Protein AF-A0A9P8VPR3-F1 (afdb_monomer_lite)

pLDDT: mean 77.5, std 25.14, range [22.39, 97.94]

Secondary structure (DSSP, 8-state):
-PPP-----------------------PPPP------PPPPPTTGGGTT--S-TT---EE---EEEEEEEEEE---EEE---TTSPPEEEEEEEEEEEEEE--BTTTTBS-SPPEEEEEEEEEEEEEPPBSSSS-B--EEEEEEEETTTEEEEEEEEPPEEESS-----------EETTEEEEE---GGG-TT--SSSEESS--HHHHHHTSS-HHHHH-TTHHHHHHHTTSEEEEEEEEEEES---SSS---EEEE-HHHH-TT-TT--SS-----EEEEEEEEEE--EEES---TTSPPPEEE-PPPPTT----------

InterPro domains:
  IPR047975 Heme-binding protein, predicted [NF040572] (57-288)

Structure (mmCIF, N/CA/C/O backbone):
data_AF-A0A9P8VPR3-F1
#
_entry.id   AF-A0A9P8VPR3-F1
#
loop_
_atom_site.group_PDB
_atom_site.id
_atom_site.type_symbol
_atom_site.label_atom_id
_atom_site.label_alt_id
_atom_site.label_comp_id
_atom_site.label_asym_id
_atom_site.label_entity_id
_atom_site.label_seq_id
_atom_site.pdbx_PDB_ins_code
_atom_site.Cartn_x
_atom_site.Cartn_y
_atom_site.Cartn_z
_atom_site.occupancy
_atom_site.B_iso_or_equiv
_atom_site.auth_seq_id
_atom_site.auth_comp_id
_atom_site.auth_asym_id
_atom_site.auth_atom_id
_atom_site.pdbx_PDB_model_num
ATOM 1 N N . MET A 1 1 ? 16.835 25.178 -2.648 1.00 26.95 1 MET A N 1
ATOM 2 C CA . MET A 1 1 ? 16.705 24.090 -1.658 1.00 26.95 1 MET A CA 1
ATOM 3 C C . MET A 1 1 ? 15.435 23.334 -2.018 1.00 26.95 1 MET A C 1
ATOM 5 O O . MET A 1 1 ? 14.387 23.960 -1.921 1.00 26.95 1 MET A O 1
ATOM 9 N N . PRO A 1 2 ? 15.483 22.115 -2.579 1.00 23.41 2 PRO A N 1
ATOM 10 C CA . PRO A 1 2 ? 14.258 21.449 -3.008 1.00 23.41 2 PRO A CA 1
ATOM 11 C C . PRO A 1 2 ? 13.609 20.667 -1.848 1.00 23.41 2 PRO A C 1
ATOM 13 O O . PRO A 1 2 ? 14.301 20.338 -0.882 1.00 23.41 2 PRO A O 1
ATOM 16 N N . PRO A 1 3 ? 12.284 20.438 -1.904 1.00 31.89 3 PRO A N 1
ATOM 17 C CA . PRO A 1 3 ? 11.473 20.144 -0.730 1.00 31.89 3 PRO A CA 1
ATOM 18 C C . PRO A 1 3 ? 11.296 18.641 -0.471 1.00 31.89 3 PRO A C 1
ATOM 20 O O . PRO A 1 3 ? 11.173 17.835 -1.391 1.00 31.89 3 PRO A O 1
ATOM 23 N N . ASN A 1 4 ? 11.228 18.299 0.817 1.00 29.16 4 ASN A N 1
ATOM 24 C CA . ASN A 1 4 ? 10.821 16.996 1.340 1.00 29.16 4 ASN A CA 1
ATOM 25 C C . ASN A 1 4 ? 9.402 16.641 0.871 1.00 29.16 4 ASN A C 1
ATOM 27 O O . ASN A 1 4 ? 8.444 17.302 1.269 1.00 29.16 4 ASN A O 1
ATOM 31 N N . SER A 1 5 ? 9.253 15.557 0.111 1.00 27.30 5 SER A N 1
ATOM 32 C CA . SER A 1 5 ? 7.970 14.871 -0.071 1.00 27.30 5 SER A CA 1
ATOM 33 C C . SER A 1 5 ? 8.123 13.440 0.441 1.00 27.30 5 SER A C 1
ATOM 35 O O . SER A 1 5 ? 9.028 12.718 0.032 1.00 27.30 5 SER A O 1
ATOM 37 N N . GLN A 1 6 ? 7.309 13.071 1.435 1.00 27.89 6 GLN A N 1
ATOM 38 C CA . GLN A 1 6 ? 7.340 11.743 2.045 1.00 27.89 6 GLN A CA 1
ATOM 39 C C . GLN A 1 6 ? 6.272 10.828 1.422 1.00 27.89 6 GLN A C 1
ATOM 41 O O . GLN A 1 6 ? 5.089 11.181 1.459 1.00 27.89 6 GLN A O 1
ATOM 46 N N . PRO A 1 7 ? 6.660 9.649 0.909 1.00 28.81 7 PRO A N 1
ATOM 47 C CA . PRO A 1 7 ? 5.742 8.686 0.301 1.00 28.81 7 PRO A CA 1
ATOM 48 C C . PRO A 1 7 ? 5.015 7.755 1.311 1.00 28.81 7 PRO A C 1
ATOM 50 O O . PRO A 1 7 ? 5.434 7.590 2.466 1.00 28.81 7 PRO A O 1
ATOM 53 N N . ARG A 1 8 ? 3.862 7.177 0.913 1.00 30.44 8 ARG A N 1
ATOM 54 C CA . ARG A 1 8 ? 2.907 6.407 1.764 1.00 30.44 8 ARG A CA 1
ATOM 55 C C . ARG A 1 8 ? 2.829 4.925 1.348 1.00 30.44 8 ARG A C 1
ATOM 57 O O . ARG A 1 8 ? 2.794 4.636 0.169 1.00 30.44 8 ARG A O 1
ATOM 64 N N . HIS A 1 9 ? 2.868 3.980 2.295 1.00 40.97 9 HIS A N 1
ATOM 65 C CA . HIS A 1 9 ? 3.350 2.594 2.084 1.00 40.97 9 HIS A CA 1
ATOM 66 C C . HIS A 1 9 ? 2.372 1.512 2.620 1.00 40.97 9 HIS A C 1
ATOM 68 O O . HIS A 1 9 ? 1.686 1.782 3.605 1.00 40.97 9 HIS A O 1
ATOM 74 N N . ALA A 1 10 ? 2.345 0.303 2.028 1.00 28.50 10 ALA A N 1
ATOM 75 C CA . ALA A 1 10 ? 1.600 -0.900 2.470 1.00 28.50 10 ALA A CA 1
ATOM 76 C C . ALA A 1 10 ? 2.417 -2.183 2.155 1.00 28.50 10 ALA A C 1
ATOM 78 O O . ALA A 1 10 ? 3.160 -2.191 1.176 1.00 28.50 10 ALA A O 1
ATOM 79 N N . GLY A 1 11 ? 2.337 -3.239 2.983 1.00 26.27 11 GLY A N 1
ATOM 80 C CA . GLY A 1 11 ? 3.241 -4.410 2.940 1.00 26.27 11 GLY A CA 1
ATOM 81 C C . GLY A 1 11 ? 2.571 -5.735 2.550 1.00 26.27 11 GLY A C 1
ATOM 82 O O . GLY A 1 11 ? 1.425 -5.971 2.920 1.00 26.27 11 GLY A O 1
ATOM 83 N N . ILE A 1 12 ? 3.301 -6.605 1.833 1.00 26.77 12 ILE A N 1
ATOM 84 C CA . ILE A 1 12 ? 2.895 -7.974 1.456 1.00 26.77 12 ILE A CA 1
ATOM 85 C C . ILE A 1 12 ? 4.069 -8.952 1.631 1.00 26.77 12 ILE A C 1
ATOM 87 O O . ILE A 1 12 ? 5.214 -8.618 1.339 1.00 26.77 12 ILE A O 1
ATOM 91 N N . HIS A 1 13 ? 3.765 -10.172 2.085 1.00 27.45 13 HIS A N 1
ATOM 92 C CA . HIS A 1 13 ? 4.699 -11.275 2.319 1.00 27.45 13 HIS A CA 1
ATOM 93 C C . HIS A 1 13 ? 4.704 -12.262 1.134 1.00 27.45 13 HIS A C 1
ATOM 95 O O . HIS A 1 13 ? 3.639 -12.700 0.700 1.00 27.45 13 HIS A O 1
ATOM 101 N N . LEU A 1 14 ? 5.886 -12.635 0.630 1.00 24.47 14 LEU A N 1
ATOM 102 C CA . LEU A 1 14 ? 6.076 -13.673 -0.392 1.00 24.47 14 LEU A CA 1
ATOM 103 C C . LEU A 1 14 ? 6.986 -14.783 0.163 1.00 24.47 14 LEU A C 1
ATOM 105 O O . LEU A 1 14 ? 8.109 -14.472 0.562 1.00 24.47 14 LEU A O 1
ATOM 109 N N . PRO A 1 15 ? 6.561 -16.060 0.177 1.00 26.00 15 PRO A N 1
ATOM 110 C CA . PRO A 1 15 ? 7.440 -17.169 0.531 1.00 26.00 15 PRO A CA 1
ATOM 111 C C . PRO A 1 15 ? 8.395 -17.525 -0.620 1.00 26.00 15 PRO A C 1
ATOM 113 O O . PRO A 1 15 ? 8.011 -17.560 -1.790 1.00 26.00 15 PRO A O 1
ATOM 116 N N . SER A 1 16 ? 9.649 -17.811 -0.271 1.00 24.86 16 SER A N 1
ATOM 117 C CA . SER A 1 16 ? 10.712 -18.265 -1.167 1.00 24.86 16 SER A CA 1
ATOM 118 C C . SER A 1 16 ? 10.829 -19.795 -1.172 1.00 24.86 16 SER A C 1
ATOM 120 O O . SER A 1 16 ? 10.745 -20.438 -0.130 1.00 24.86 16 SER A O 1
ATOM 122 N N . GLY A 1 17 ? 11.080 -20.369 -2.356 1.00 25.03 17 GLY A N 1
ATOM 123 C CA . GLY A 1 17 ? 11.537 -21.754 -2.519 1.00 25.03 17 GLY A CA 1
ATOM 124 C C . GLY A 1 17 ? 10.528 -22.700 -3.169 1.00 25.03 17 GLY A C 1
ATOM 125 O O . GLY A 1 17 ? 9.815 -23.413 -2.479 1.00 25.03 17 GLY A O 1
ATOM 126 N N . PHE A 1 18 ? 10.541 -22.776 -4.502 1.00 22.67 18 PHE A N 1
ATOM 127 C CA . PHE A 1 18 ? 10.094 -23.965 -5.229 1.00 22.67 18 PHE A CA 1
ATOM 128 C C . PHE A 1 18 ? 11.070 -24.244 -6.374 1.00 22.67 18 PHE A C 1
ATOM 130 O O . PHE A 1 18 ? 11.231 -23.441 -7.291 1.00 22.67 18 PHE A O 1
ATOM 137 N N . GLN A 1 19 ? 11.738 -25.389 -6.286 1.00 24.19 19 GLN A N 1
ATOM 138 C CA . GLN A 1 19 ? 12.333 -26.098 -7.413 1.00 24.19 19 GLN A CA 1
ATOM 139 C C . GLN A 1 19 ? 11.271 -27.098 -7.872 1.00 24.19 19 GLN A C 1
ATOM 141 O O . GLN A 1 19 ? 10.736 -27.799 -7.014 1.00 24.19 19 GLN A O 1
ATOM 146 N N . TYR A 1 20 ? 10.966 -27.194 -9.169 1.00 24.75 20 TYR A N 1
ATOM 147 C CA . TYR A 1 20 ? 10.366 -28.425 -9.682 1.00 24.75 20 TYR A CA 1
ATOM 148 C C . TYR A 1 20 ? 10.717 -28.717 -11.138 1.00 24.75 20 TYR A C 1
ATOM 150 O O . TYR A 1 20 ? 10.870 -27.808 -11.955 1.00 24.75 20 TYR A O 1
ATOM 158 N N . ASP A 1 21 ? 10.854 -30.022 -11.354 1.00 22.39 21 ASP A N 1
ATOM 159 C CA . ASP A 1 21 ? 11.147 -30.767 -12.570 1.00 22.39 21 ASP A CA 1
ATOM 160 C C . ASP A 1 21 ? 10.174 -30.485 -13.717 1.00 22.39 21 ASP A C 1
ATOM 162 O O . ASP A 1 21 ? 8.970 -30.289 -13.522 1.00 22.39 21 ASP A O 1
ATOM 166 N N . GLU A 1 22 ? 10.731 -30.541 -14.925 1.00 26.19 22 GLU A N 1
ATOM 167 C CA . GLU A 1 22 ? 9.999 -30.674 -16.177 1.00 26.19 22 GLU A CA 1
ATOM 168 C C . GLU A 1 22 ? 9.309 -32.041 -16.215 1.00 26.19 22 GLU A C 1
ATOM 170 O O . GLU A 1 22 ? 9.974 -33.067 -16.167 1.00 26.19 22 GLU A O 1
ATOM 175 N N . ASP A 1 23 ? 7.977 -32.052 -16.265 1.00 23.78 23 ASP A N 1
ATOM 176 C CA . ASP A 1 23 ? 7.169 -32.894 -17.158 1.00 23.78 23 ASP A CA 1
ATOM 177 C C . ASP A 1 23 ? 5.713 -32.910 -16.676 1.00 23.78 23 ASP A C 1
ATOM 179 O O . ASP A 1 23 ? 5.421 -33.317 -15.555 1.00 23.78 23 ASP A O 1
ATOM 183 N N . LEU A 1 24 ? 4.794 -32.459 -17.542 1.00 27.31 24 LEU A N 1
ATOM 184 C CA . LEU A 1 24 ? 3.538 -33.139 -17.909 1.00 27.31 24 LEU A CA 1
ATOM 185 C C . LEU A 1 24 ? 2.610 -32.198 -18.705 1.00 27.31 24 LEU A C 1
ATOM 187 O O . LEU A 1 24 ? 1.818 -31.420 -18.181 1.00 27.31 24 LEU A O 1
ATOM 191 N N . ALA A 1 25 ? 2.770 -32.308 -20.021 1.00 25.38 25 ALA A N 1
ATOM 192 C CA . ALA A 1 25 ? 1.773 -32.303 -21.090 1.00 25.38 25 ALA A CA 1
ATOM 193 C C . ALA A 1 25 ? 0.310 -31.861 -20.804 1.00 25.38 25 ALA A C 1
ATOM 195 O O . ALA A 1 25 ? -0.464 -32.532 -20.130 1.00 25.38 25 ALA A O 1
ATOM 196 N N . SER A 1 26 ? -0.079 -30.797 -21.519 1.00 26.69 26 SER A N 1
ATOM 197 C CA . SER A 1 26 ? -1.264 -30.665 -22.393 1.00 26.69 26 SER A CA 1
ATOM 198 C C . SER A 1 26 ? -2.622 -31.254 -21.967 1.00 26.69 26 SER A C 1
ATOM 200 O O . SER A 1 26 ? -2.830 -32.458 -22.061 1.00 26.69 26 SER A O 1
ATOM 202 N N . THR A 1 27 ? -3.622 -30.384 -21.765 1.00 26.73 27 THR A N 1
ATOM 203 C CA . THR A 1 27 ? -4.955 -30.477 -22.413 1.00 26.73 27 THR A CA 1
ATOM 204 C C . THR A 1 27 ? -5.670 -29.105 -22.411 1.00 26.73 27 THR A C 1
ATOM 206 O O . THR A 1 27 ? -5.437 -28.305 -21.506 1.00 26.73 27 THR A O 1
ATOM 209 N N . PRO A 1 28 ? -6.497 -28.785 -23.431 1.00 25.91 28 PRO A N 1
ATOM 210 C CA . PRO A 1 28 ? -7.089 -27.456 -23.625 1.00 25.91 28 PRO A CA 1
ATOM 211 C C . PRO A 1 28 ? -8.400 -27.269 -22.840 1.00 25.91 28 PRO A C 1
ATOM 213 O O . PRO A 1 28 ? -9.278 -28.131 -22.877 1.00 25.91 28 PRO A O 1
ATOM 216 N N . PHE A 1 29 ? -8.568 -26.119 -22.179 1.00 25.25 29 PHE A N 1
ATOM 217 C CA . PHE A 1 29 ? -9.845 -25.722 -21.575 1.00 25.25 29 PHE A CA 1
ATOM 218 C C . PHE A 1 29 ? -10.775 -25.103 -22.628 1.00 25.25 29 PHE A C 1
ATOM 220 O O . PHE A 1 29 ? -10.412 -24.158 -23.323 1.00 25.25 29 PHE A O 1
ATOM 227 N N . SER A 1 30 ? -11.972 -25.680 -22.736 1.00 24.83 30 SER A N 1
ATOM 228 C CA . SER A 1 30 ? -13.073 -25.265 -23.607 1.00 24.83 30 SER A CA 1
ATOM 229 C C . SER A 1 30 ? -13.870 -24.116 -22.986 1.00 24.83 30 SER A C 1
ATOM 231 O O . SER A 1 30 ? -14.273 -24.195 -21.826 1.00 24.83 30 SER A O 1
ATOM 233 N N . ASP A 1 31 ? -14.174 -23.108 -23.803 1.00 26.97 31 ASP A N 1
ATOM 234 C CA . ASP A 1 31 ? -15.078 -21.995 -23.513 1.00 26.97 31 ASP A CA 1
ATOM 235 C C . ASP A 1 31 ? -16.502 -22.460 -23.163 1.00 26.97 31 ASP A C 1
ATOM 237 O O . ASP A 1 31 ? -17.172 -23.135 -23.952 1.00 26.97 31 ASP A O 1
ATOM 241 N N . GLN A 1 32 ? -17.000 -22.011 -22.010 1.00 24.41 32 GLN A N 1
ATOM 242 C CA . GLN A 1 32 ? -18.427 -21.865 -21.708 1.00 24.41 32 GLN A CA 1
ATOM 243 C C . GLN A 1 32 ? -18.607 -20.601 -20.851 1.00 24.41 32 GLN A C 1
ATOM 245 O O . GLN A 1 32 ? -18.590 -20.646 -19.622 1.00 24.41 32 GLN A O 1
ATOM 250 N N . ILE A 1 33 ? -18.764 -19.448 -21.506 1.00 25.19 33 ILE A N 1
ATOM 251 C CA . ILE A 1 33 ? -19.183 -18.199 -20.858 1.00 25.19 33 ILE A CA 1
ATOM 252 C C . ILE A 1 33 ? -20.686 -18.304 -20.575 1.00 25.19 33 ILE A C 1
ATOM 254 O O . ILE A 1 33 ? -21.514 -18.142 -21.471 1.00 25.19 33 ILE A O 1
ATOM 258 N N . VAL A 1 34 ? -21.051 -18.561 -19.318 1.00 26.33 34 VAL A N 1
ATOM 259 C CA . VAL A 1 34 ? -22.429 -18.393 -18.842 1.00 26.33 34 VAL A CA 1
ATOM 260 C C . VAL A 1 34 ? -22.625 -16.922 -18.473 1.00 26.33 34 VAL A C 1
ATOM 262 O O . VAL A 1 34 ? -22.183 -16.442 -17.433 1.00 26.33 34 VAL A O 1
ATOM 265 N N . SER A 1 35 ? -23.283 -16.197 -19.374 1.00 25.98 35 SER A N 1
ATOM 266 C CA . SER A 1 35 ? -23.749 -14.819 -19.209 1.00 25.98 35 SER A CA 1
ATOM 267 C C . SER A 1 35 ? -24.824 -14.738 -18.112 1.00 25.98 35 SER A C 1
ATOM 269 O O . SER A 1 35 ? -26.021 -14.843 -18.392 1.00 25.98 35 SER A O 1
ATOM 271 N N . HIS A 1 36 ? -24.424 -14.500 -16.863 1.00 28.83 36 HIS A N 1
ATOM 272 C CA . HIS A 1 36 ? -25.332 -13.959 -15.853 1.00 28.83 36 HIS A CA 1
ATOM 273 C C . HIS A 1 36 ? -25.424 -12.446 -16.059 1.00 28.83 36 HIS A C 1
ATOM 275 O O . HIS A 1 36 ? -24.545 -11.697 -15.640 1.00 28.83 36 HIS A O 1
ATOM 281 N N . GLN A 1 37 ? -26.485 -11.992 -16.730 1.00 26.12 37 GLN A N 1
ATOM 282 C CA . GLN A 1 37 ? -26.817 -10.572 -16.783 1.00 26.12 37 GLN A CA 1
ATOM 283 C C . GLN A 1 37 ? -27.138 -10.077 -15.368 1.00 26.12 37 GLN A C 1
ATOM 285 O O . GLN A 1 37 ? -28.248 -10.257 -14.870 1.00 26.12 37 GLN A O 1
ATOM 290 N N . GLN A 1 38 ? -26.159 -9.459 -14.709 1.00 31.53 38 GLN A N 1
ATOM 291 C CA . GLN A 1 38 ? -26.426 -8.581 -13.578 1.00 31.53 38 GLN A CA 1
ATOM 292 C C . GLN A 1 38 ? -27.165 -7.355 -14.120 1.00 31.53 38 GLN A C 1
ATOM 294 O O . GLN A 1 38 ? -26.678 -6.675 -15.025 1.00 31.53 38 GLN A O 1
ATOM 299 N N . GLN A 1 39 ? -28.369 -7.100 -13.602 1.00 29.89 39 GLN A N 1
ATOM 300 C CA . GLN A 1 39 ? -29.085 -5.862 -13.896 1.00 29.89 39 GLN A CA 1
ATOM 301 C C . GLN A 1 39 ? -28.196 -4.665 -13.516 1.00 29.89 39 GLN A C 1
ATOM 303 O O . GLN A 1 39 ? -27.604 -4.679 -12.434 1.00 29.89 39 GLN A O 1
ATOM 308 N N . PRO A 1 40 ? -28.094 -3.629 -14.365 1.00 32.66 40 PRO A N 1
ATOM 309 C CA . PRO A 1 40 ? -27.339 -2.434 -14.024 1.00 32.66 40 PRO A CA 1
ATOM 310 C C . PRO A 1 40 ? -27.997 -1.745 -12.825 1.00 32.66 40 PRO A C 1
ATOM 312 O O . PRO A 1 40 ? -29.176 -1.388 -12.873 1.00 32.66 40 PRO A O 1
ATOM 315 N N . LEU A 1 41 ? -27.233 -1.563 -11.747 1.00 34.50 41 LEU A N 1
ATOM 316 C CA . LEU A 1 41 ? -27.645 -0.739 -10.612 1.00 34.50 41 LEU A CA 1
ATOM 317 C C . LEU A 1 41 ? -27.893 0.690 -11.115 1.00 34.50 41 LEU A C 1
ATOM 319 O O . LEU A 1 41 ? -27.066 1.254 -11.836 1.00 34.50 41 LEU A O 1
ATOM 323 N N . SER A 1 42 ? -29.040 1.282 -10.768 1.00 33.09 42 SER A N 1
ATOM 324 C CA . SER A 1 42 ? -29.334 2.663 -11.162 1.00 33.09 42 SER A CA 1
ATOM 325 C C . SER A 1 42 ? -28.363 3.629 -10.461 1.00 33.09 42 SER A C 1
ATOM 327 O O . SER A 1 42 ? -27.957 3.362 -9.328 1.00 33.09 42 SER A O 1
ATOM 329 N N . PRO A 1 43 ? -28.023 4.791 -11.054 1.00 44.78 43 PRO A N 1
ATOM 330 C CA . PRO A 1 43 ? -27.140 5.784 -10.422 1.00 44.78 43 PRO A CA 1
ATOM 331 C C . PRO A 1 43 ? -27.591 6.209 -9.013 1.00 44.78 43 PRO A C 1
ATOM 333 O O . PRO A 1 43 ? -26.780 6.572 -8.168 1.00 44.78 43 PRO A O 1
ATOM 336 N N . THR A 1 44 ? -28.893 6.115 -8.736 1.00 37.91 44 THR A N 1
ATOM 337 C CA . THR A 1 44 ? -29.521 6.392 -7.438 1.00 37.91 44 THR A CA 1
ATOM 338 C C . THR A 1 44 ? -29.325 5.300 -6.380 1.00 37.91 44 THR A C 1
ATOM 340 O O . THR A 1 44 ? -29.495 5.581 -5.197 1.00 37.91 44 THR A O 1
ATOM 343 N N . GLN A 1 45 ? -28.951 4.074 -6.754 1.00 36.00 45 GLN A N 1
ATOM 344 C CA . GLN A 1 45 ? -28.691 2.981 -5.807 1.00 36.00 45 GLN A CA 1
ATOM 345 C C . GLN A 1 45 ? -27.263 2.982 -5.251 1.00 36.00 45 GLN A C 1
ATOM 347 O O . GLN A 1 45 ? -27.022 2.378 -4.211 1.00 36.00 45 GLN A O 1
ATOM 352 N N . CYS A 1 46 ? -26.341 3.749 -5.841 1.00 40.72 46 CYS A N 1
ATOM 353 C CA . CYS A 1 46 ? -25.013 4.002 -5.268 1.00 40.72 46 CYS A CA 1
ATOM 354 C C . CYS A 1 46 ? -25.050 5.009 -4.089 1.00 40.72 46 CYS A C 1
ATOM 356 O O . CYS A 1 46 ? -24.039 5.612 -3.743 1.00 40.72 46 CYS A O 1
ATOM 358 N N . SER A 1 47 ? -26.231 5.221 -3.495 1.00 37.69 47 SER A N 1
ATOM 359 C CA . SER A 1 47 ? -26.509 6.174 -2.413 1.00 37.69 47 SER A CA 1
ATOM 360 C C . SER A 1 47 ? -27.087 5.493 -1.163 1.00 37.69 47 SER A C 1
ATOM 362 O O . SER A 1 47 ? -27.775 6.132 -0.361 1.00 37.69 47 SER A O 1
ATOM 364 N N . LEU A 1 48 ? -26.857 4.190 -0.979 1.00 36.00 48 LEU A N 1
ATOM 365 C CA . LEU A 1 48 ? -27.323 3.492 0.216 1.00 36.00 48 LEU A CA 1
ATOM 366 C C . LEU A 1 48 ? -26.573 3.999 1.465 1.00 36.00 48 LEU A C 1
ATOM 368 O O . LEU A 1 48 ? -25.393 3.734 1.658 1.00 36.00 48 LEU A O 1
ATOM 372 N N . LEU A 1 49 ? -27.336 4.704 2.311 1.00 37.47 49 LEU A N 1
ATOM 373 C CA . LEU A 1 49 ? -27.063 5.106 3.699 1.00 37.47 49 LEU A CA 1
ATOM 374 C C . LEU A 1 49 ? -26.218 6.361 3.993 1.00 37.47 49 LEU A C 1
ATOM 376 O O . LEU A 1 49 ? -25.735 6.521 5.112 1.00 37.47 49 LEU A O 1
ATOM 380 N N . LEU A 1 50 ? -26.136 7.331 3.082 1.00 40.00 50 LEU A N 1
ATOM 381 C CA . LEU A 1 50 ? -25.801 8.700 3.493 1.00 40.00 50 LEU A CA 1
ATOM 382 C C . LEU A 1 50 ? -27.091 9.406 3.929 1.00 40.00 50 LEU A C 1
ATOM 384 O O . LEU A 1 50 ? -27.968 9.685 3.109 1.00 40.00 50 LEU A O 1
ATOM 388 N N . LEU A 1 51 ? -27.222 9.673 5.236 1.00 38.78 51 LEU A N 1
ATOM 389 C CA . LEU A 1 51 ? -28.123 10.708 5.754 1.00 38.78 51 LEU A CA 1
ATOM 390 C C . LEU A 1 51 ? -28.050 11.906 4.800 1.00 38.78 51 LEU A C 1
ATOM 392 O O . LEU A 1 51 ? -26.951 12.377 4.516 1.00 38.78 51 LEU A O 1
ATOM 396 N N . HIS A 1 52 ? -29.201 12.340 4.279 1.00 41.34 52 HIS A N 1
ATOM 397 C CA . HIS A 1 52 ? -29.346 13.479 3.370 1.00 41.34 52 HIS A CA 1
ATOM 398 C C . HIS A 1 52 ? -28.781 14.756 4.016 1.00 41.34 52 HIS A C 1
ATOM 400 O O . HIS A 1 52 ? -29.505 15.568 4.588 1.00 41.34 52 HIS A O 1
ATOM 406 N N . LEU A 1 53 ? -27.469 14.930 3.922 1.00 41.22 53 LEU A N 1
ATOM 407 C CA . LEU A 1 53 ? -26.766 16.166 4.187 1.00 41.22 53 LEU A CA 1
ATOM 408 C C . LEU A 1 53 ? -26.061 16.540 2.881 1.00 41.22 53 LEU A C 1
ATOM 410 O O . LEU A 1 53 ? -25.326 15.714 2.334 1.00 41.22 53 LEU A O 1
ATOM 414 N N . PRO A 1 54 ? -26.300 17.741 2.335 1.00 42.81 54 PRO A N 1
ATOM 415 C CA . PRO A 1 54 ? -25.672 18.162 1.090 1.00 42.81 54 PRO A CA 1
ATOM 416 C C . PRO A 1 54 ? -24.143 18.128 1.233 1.00 42.81 54 PRO A C 1
ATOM 418 O O . PRO A 1 54 ? -23.597 18.801 2.099 1.00 42.81 54 PRO A O 1
ATOM 421 N N . ASN A 1 55 ? -23.470 17.345 0.380 1.00 53.09 55 ASN A N 1
ATOM 422 C CA . ASN A 1 55 ? -22.026 17.381 0.099 1.00 53.09 55 ASN A CA 1
ATOM 423 C C . ASN A 1 55 ? -21.089 17.550 1.315 1.00 53.09 55 ASN A C 1
ATOM 425 O O . ASN A 1 55 ? -20.140 18.333 1.258 1.00 53.09 55 ASN A O 1
ATOM 429 N N . VAL A 1 56 ? -21.319 16.835 2.419 1.00 58.59 56 VAL A N 1
ATOM 430 C CA . VAL A 1 56 ? -20.372 16.844 3.545 1.00 58.59 56 VAL A CA 1
ATOM 431 C C . VAL A 1 56 ? -19.325 15.755 3.321 1.00 58.59 56 VAL A C 1
ATOM 433 O O . VAL A 1 56 ? -19.674 14.593 3.127 1.00 58.59 56 VAL A O 1
ATOM 436 N N . ALA A 1 57 ? -18.040 16.113 3.363 1.00 72.19 57 ALA A N 1
ATOM 437 C CA . ALA A 1 57 ? -16.958 15.133 3.382 1.00 72.19 57 ALA A CA 1
ATOM 438 C C . ALA A 1 57 ? -17.046 14.307 4.677 1.00 72.19 57 ALA A C 1
ATOM 440 O O . ALA A 1 57 ? -16.796 14.820 5.770 1.00 72.19 57 ALA A O 1
ATOM 441 N N . VAL A 1 58 ? -17.436 13.038 4.557 1.00 87.44 58 VAL A N 1
ATOM 442 C CA . VAL A 1 58 ? -17.506 12.096 5.679 1.00 87.44 58 VAL A CA 1
ATOM 443 C C . VAL A 1 58 ? -16.163 11.387 5.815 1.00 87.44 58 VAL A C 1
ATOM 445 O O . VAL A 1 58 ? -15.650 10.830 4.847 1.00 87.44 58 VAL A O 1
ATOM 448 N N . LEU A 1 59 ? -15.596 11.379 7.023 1.00 90.31 59 LEU A N 1
ATOM 449 C CA . LEU A 1 59 ? -14.459 10.518 7.337 1.00 90.31 59 LEU A CA 1
ATOM 450 C C . LEU A 1 59 ? -14.969 9.095 7.567 1.00 90.31 59 LEU A C 1
ATOM 452 O O . LEU A 1 59 ? -15.628 8.825 8.567 1.00 90.31 59 LEU A O 1
ATOM 456 N N . GLU A 1 60 ? -14.657 8.177 6.667 1.00 91.94 60 GLU A N 1
ATOM 457 C CA . GLU A 1 60 ? -14.989 6.767 6.846 1.00 91.94 60 GLU A CA 1
ATOM 458 C C . GLU A 1 60 ? -13.768 6.005 7.375 1.00 91.94 60 GLU A C 1
ATOM 460 O O . GLU A 1 60 ? -12.696 6.021 6.773 1.00 91.94 60 GLU A O 1
ATOM 465 N N . LEU A 1 61 ? -13.920 5.368 8.534 1.00 93.81 61 LEU A N 1
ATOM 466 C CA . LEU A 1 61 ? -12.903 4.549 9.179 1.00 93.81 61 LEU A CA 1
ATOM 467 C C . LEU A 1 61 ? -13.335 3.092 9.112 1.00 93.81 61 LEU A C 1
ATOM 469 O O . LEU A 1 61 ? -14.349 2.714 9.692 1.00 93.81 61 LEU A O 1
ATOM 473 N N . LYS A 1 62 ? -12.538 2.272 8.435 1.00 92.88 62 LYS A N 1
ATOM 474 C CA . LYS A 1 62 ? -12.802 0.845 8.276 1.00 92.88 62 LYS A CA 1
ATOM 475 C C . LYS A 1 62 ? -11.637 0.032 8.808 1.00 92.88 62 LYS A C 1
ATOM 477 O O . LYS A 1 62 ? -10.477 0.403 8.636 1.00 92.88 62 LYS A O 1
ATOM 482 N N . LEU A 1 63 ? -11.959 -1.083 9.448 1.00 94.25 63 LEU A N 1
ATOM 483 C CA . LEU A 1 63 ? -11.027 -2.174 9.676 1.00 94.25 63 LEU A CA 1
ATOM 484 C C . LEU A 1 63 ? -11.057 -3.044 8.427 1.00 94.25 63 LEU A C 1
ATOM 486 O O . LEU A 1 63 ? -12.117 -3.535 8.043 1.00 94.25 63 LEU A O 1
ATOM 490 N N . THR A 1 64 ? -9.910 -3.206 7.780 1.00 93.50 64 THR A N 1
ATOM 491 C CA . THR A 1 64 ? -9.837 -3.875 6.486 1.00 93.50 64 THR A CA 1
ATOM 492 C C . THR A 1 64 ? -9.107 -5.204 6.571 1.00 93.50 64 THR A C 1
ATOM 494 O O . THR A 1 64 ? -8.191 -5.396 7.372 1.00 93.50 64 THR A O 1
ATOM 497 N N . LYS A 1 65 ? -9.518 -6.130 5.706 1.00 91.88 65 LYS A N 1
ATOM 498 C CA . LYS A 1 65 ? -8.747 -7.313 5.347 1.00 91.88 65 LYS A CA 1
ATOM 499 C C . LYS A 1 65 ? -8.301 -7.155 3.904 1.00 91.88 65 LYS A C 1
ATOM 501 O O . LYS A 1 65 ? -9.134 -7.083 3.002 1.00 91.88 65 LYS A O 1
ATOM 506 N N . GLU A 1 66 ? -6.995 -7.118 3.712 1.00 91.25 66 GLU A N 1
ATOM 507 C CA . GLU A 1 66 ? -6.366 -7.034 2.402 1.00 91.25 66 GLU A CA 1
ATOM 508 C C . GLU A 1 66 ? -5.746 -8.379 2.029 1.00 91.25 66 GLU A C 1
ATOM 510 O O . GLU A 1 66 ? -5.144 -9.056 2.865 1.00 91.25 66 GLU A O 1
ATOM 515 N N . GLU A 1 67 ? -5.915 -8.768 0.772 1.00 91.12 67 GLU A N 1
ATOM 516 C CA . GLU A 1 67 ? -5.270 -9.926 0.172 1.00 91.12 67 GLU A CA 1
ATOM 517 C C . GLU A 1 67 ? -4.593 -9.495 -1.124 1.00 91.12 67 GLU A C 1
ATOM 519 O O . GLU A 1 67 ? -5.219 -8.848 -1.965 1.00 91.12 67 GLU A O 1
ATOM 524 N N . LEU A 1 68 ? -3.327 -9.874 -1.287 1.00 89.56 68 LEU A N 1
ATOM 525 C CA . LEU A 1 68 ? -2.598 -9.722 -2.537 1.00 89.56 68 LEU A CA 1
ATOM 526 C C . LEU A 1 68 ? -2.154 -11.096 -3.021 1.00 89.56 68 LEU A C 1
ATOM 528 O O . LEU A 1 68 ? -1.400 -11.792 -2.342 1.00 89.56 68 LEU A O 1
ATOM 532 N N . THR A 1 69 ? -2.617 -11.464 -4.207 1.00 92.56 69 THR A N 1
ATOM 533 C CA . THR A 1 69 ? -2.257 -12.713 -4.875 1.00 92.56 69 THR A CA 1
ATOM 534 C C . THR A 1 69 ? -1.370 -12.407 -6.066 1.00 92.56 69 THR A C 1
ATOM 536 O O . THR A 1 69 ? -1.650 -11.473 -6.815 1.00 92.56 69 THR A O 1
ATOM 539 N N . PHE A 1 70 ? -0.330 -13.212 -6.262 1.00 93.44 70 PHE A N 1
ATOM 540 C CA . PHE A 1 70 ? 0.576 -13.106 -7.400 1.00 93.44 70 PHE A CA 1
ATOM 541 C C . PHE A 1 70 ? 0.494 -14.356 -8.267 1.00 93.44 70 PHE A C 1
ATOM 543 O O . PHE A 1 70 ? 0.333 -15.466 -7.757 1.00 93.44 70 PHE A O 1
ATOM 550 N N . SER A 1 71 ? 0.628 -14.182 -9.579 1.00 94.56 71 SER A N 1
ATOM 551 C CA . SER A 1 71 ? 0.789 -15.310 -10.492 1.00 94.56 71 SER A CA 1
ATOM 552 C C . SER A 1 71 ? 2.193 -15.906 -10.418 1.00 94.56 71 SER A C 1
ATOM 554 O O . SER A 1 71 ? 3.117 -15.329 -9.842 1.00 94.56 71 SER A O 1
ATOM 556 N N . ALA A 1 72 ? 2.381 -17.021 -11.124 1.00 94.31 72 ALA A N 1
ATOM 557 C CA . ALA A 1 72 ? 3.707 -17.437 -11.552 1.00 94.31 72 ALA A CA 1
ATOM 558 C C . ALA A 1 72 ? 4.407 -16.328 -12.365 1.00 94.31 72 ALA A C 1
ATOM 560 O O . ALA A 1 72 ? 3.769 -15.403 -12.888 1.00 94.31 72 ALA A O 1
ATOM 561 N N . SER A 1 73 ? 5.730 -16.452 -12.471 1.00 95.44 73 SER A N 1
ATOM 562 C CA . SER A 1 73 ? 6.563 -15.568 -13.284 1.00 95.44 73 SER A CA 1
ATOM 563 C C . SER A 1 73 ? 6.101 -15.565 -14.744 1.00 95.44 73 SER A C 1
ATOM 565 O O . SER A 1 73 ? 5.802 -16.613 -15.313 1.00 95.44 73 SER A O 1
ATOM 567 N N . LEU A 1 74 ? 6.098 -14.382 -15.362 1.00 93.44 74 LEU A N 1
ATOM 568 C CA . LEU A 1 74 ? 5.835 -14.203 -16.793 1.00 93.44 74 LEU A CA 1
ATOM 569 C C . LEU A 1 74 ? 6.946 -14.790 -17.681 1.00 93.44 74 LEU A C 1
ATOM 571 O O . LEU A 1 74 ? 6.780 -14.883 -18.896 1.00 93.44 74 LEU A O 1
ATOM 575 N N . GLY A 1 75 ? 8.091 -15.162 -17.100 1.00 93.88 75 GLY A N 1
ATOM 576 C CA . GLY A 1 75 ? 9.265 -15.600 -17.840 1.00 93.88 75 GLY A CA 1
ATOM 577 C C . GLY A 1 75 ? 9.930 -14.440 -18.579 1.00 93.88 75 GLY A C 1
ATOM 578 O O . GLY A 1 75 ? 10.115 -13.357 -18.027 1.00 93.88 75 GLY A O 1
ATOM 579 N N . LYS A 1 76 ? 10.341 -14.671 -19.828 1.00 94.56 76 LYS A N 1
ATOM 580 C CA . LYS A 1 76 ? 10.966 -13.641 -20.667 1.00 94.56 76 LYS A CA 1
ATOM 581 C C . LYS A 1 76 ? 9.899 -12.942 -21.499 1.00 94.56 76 LYS A C 1
ATOM 583 O O . LYS A 1 76 ? 9.360 -13.541 -22.425 1.00 94.56 76 LYS A O 1
ATOM 588 N N . VAL A 1 77 ? 9.648 -11.673 -21.200 1.00 96.12 77 VAL A N 1
ATOM 589 C CA . VAL A 1 77 ? 8.755 -10.796 -21.962 1.00 96.12 77 VAL A CA 1
ATOM 590 C C . VAL A 1 77 ? 9.613 -9.856 -22.818 1.00 96.12 77 VAL A C 1
ATOM 592 O O . VAL A 1 77 ? 10.228 -8.940 -22.266 1.00 96.12 77 VAL A O 1
ATOM 595 N N . PRO A 1 78 ? 9.715 -10.069 -24.142 1.00 95.62 78 PRO A N 1
ATOM 596 C CA . PRO A 1 78 ? 10.536 -9.227 -25.006 1.00 95.62 78 PRO A CA 1
ATOM 597 C C . PRO A 1 78 ? 10.006 -7.792 -25.073 1.00 95.62 78 PRO A C 1
ATOM 599 O O . PRO A 1 78 ? 8.798 -7.575 -25.175 1.00 95.62 78 PRO A O 1
ATOM 602 N N . ASN A 1 79 ? 10.912 -6.818 -25.065 1.00 94.06 79 ASN A N 1
ATOM 603 C CA . ASN A 1 79 ? 10.617 -5.416 -25.326 1.00 94.06 79 ASN A CA 1
ATOM 604 C C . ASN A 1 79 ? 11.684 -4.838 -26.264 1.00 94.06 79 ASN A C 1
ATOM 606 O O . ASN A 1 79 ? 12.884 -4.992 -26.017 1.00 94.06 79 ASN A O 1
ATOM 610 N N . CYS A 1 80 ? 11.238 -4.208 -27.349 1.00 93.25 80 CYS A N 1
ATOM 611 C CA . CYS A 1 80 ? 12.113 -3.835 -28.453 1.00 93.25 80 CYS A CA 1
ATOM 612 C C . CYS A 1 80 ? 12.908 -2.564 -28.143 1.00 93.25 80 CYS A C 1
ATOM 614 O O . CYS A 1 80 ? 12.347 -1.538 -27.750 1.00 93.25 80 CYS A O 1
ATOM 616 N N . GLY A 1 81 ? 14.212 -2.621 -28.392 1.00 91.25 81 GLY A N 1
ATOM 617 C CA . GLY A 1 81 ? 15.058 -1.444 -28.492 1.00 91.25 81 GLY A CA 1
ATOM 618 C C . GLY A 1 81 ? 14.898 -0.758 -29.851 1.00 91.25 81 GLY A C 1
ATOM 619 O O . GLY A 1 81 ? 14.361 -1.320 -30.807 1.00 91.25 81 GLY A O 1
ATOM 620 N N . ILE A 1 82 ? 15.363 0.487 -29.953 1.00 90.44 82 ILE A N 1
ATOM 621 C CA . ILE A 1 82 ? 15.437 1.215 -31.224 1.00 90.44 82 ILE A CA 1
ATOM 622 C C . ILE A 1 82 ? 16.825 1.834 -31.399 1.00 90.44 82 ILE A C 1
ATOM 624 O O . ILE A 1 82 ? 17.430 2.333 -30.446 1.00 90.44 82 ILE A O 1
ATOM 628 N N . ASN A 1 83 ? 17.313 1.847 -32.642 1.00 92.31 83 ASN A N 1
ATOM 629 C CA . ASN A 1 83 ? 18.633 2.351 -33.022 1.00 92.31 83 ASN A CA 1
ATOM 630 C C . ASN A 1 83 ? 19.764 1.635 -32.265 1.00 92.31 83 ASN A C 1
ATOM 632 O O . ASN A 1 83 ? 20.029 0.464 -32.507 1.00 92.31 83 ASN A O 1
ATOM 636 N N . THR A 1 84 ? 20.451 2.348 -31.376 1.00 91.31 84 THR A N 1
ATOM 637 C CA . THR A 1 84 ? 21.595 1.852 -30.603 1.00 91.31 84 THR A CA 1
ATOM 638 C C . THR A 1 84 ? 21.189 1.177 -29.291 1.00 91.31 84 THR A C 1
ATOM 640 O O . THR A 1 84 ? 22.052 0.665 -28.586 1.00 91.31 84 THR A O 1
ATOM 643 N N . GLN A 1 85 ? 19.902 1.200 -28.932 1.00 92.19 85 GLN A N 1
ATOM 644 C CA . GLN A 1 85 ? 19.373 0.502 -27.762 1.00 92.19 85 GLN A CA 1
ATOM 645 C C . GLN A 1 85 ? 19.106 -0.962 -28.133 1.00 92.19 85 GLN A C 1
ATOM 647 O O . GLN A 1 85 ? 18.365 -1.229 -29.077 1.00 92.19 85 GLN A O 1
ATOM 652 N N . ASN A 1 86 ? 19.674 -1.895 -27.369 1.00 91.88 86 ASN A N 1
ATOM 653 C CA . ASN A 1 86 ? 19.384 -3.320 -27.517 1.00 91.88 86 ASN A CA 1
ATOM 654 C C . ASN A 1 86 ? 17.958 -3.652 -27.061 1.00 91.88 86 ASN A C 1
ATOM 656 O O . ASN A 1 86 ? 17.402 -2.979 -26.188 1.00 91.88 86 ASN A O 1
ATOM 660 N N . ASP A 1 87 ? 17.413 -4.741 -27.597 1.00 94.62 87 ASP A N 1
ATOM 661 C CA . ASP A 1 87 ? 16.231 -5.381 -27.030 1.00 94.62 87 ASP A CA 1
ATOM 662 C C . ASP A 1 87 ? 16.505 -5.827 -25.592 1.00 94.62 87 ASP A C 1
ATOM 664 O O . ASP A 1 87 ? 17.615 -6.237 -25.237 1.00 94.62 87 ASP A O 1
ATOM 668 N N . ILE A 1 88 ? 15.464 -5.786 -24.767 1.00 94.69 88 ILE A N 1
ATOM 669 C CA . ILE A 1 88 ? 15.507 -6.271 -23.391 1.00 94.69 88 ILE A CA 1
ATOM 670 C C . ILE A 1 88 ? 14.427 -7.324 -23.175 1.00 94.69 88 ILE A C 1
ATOM 672 O O . ILE A 1 88 ? 13.398 -7.340 -23.846 1.00 94.69 88 ILE A O 1
ATOM 676 N N . CYS A 1 89 ? 14.651 -8.218 -22.218 1.00 96.19 89 CYS A N 1
ATOM 677 C CA . CYS A 1 89 ? 13.621 -9.131 -21.737 1.00 96.19 89 CYS A CA 1
ATOM 678 C C . CYS A 1 89 ? 13.218 -8.699 -20.333 1.00 96.19 89 CYS A C 1
ATOM 680 O O . CYS A 1 89 ? 14.022 -8.783 -19.404 1.00 96.19 89 CYS A O 1
ATOM 682 N N . LEU A 1 90 ? 11.977 -8.250 -20.188 1.00 95.94 90 LEU A N 1
ATOM 683 C CA . LEU A 1 90 ? 11.370 -8.027 -18.886 1.00 95.94 90 LEU A CA 1
ATOM 684 C C . LEU A 1 90 ? 11.024 -9.383 -18.265 1.00 95.94 90 LEU A C 1
ATOM 686 O O . LEU A 1 90 ? 10.809 -10.370 -18.970 1.00 95.94 90 LEU A O 1
ATOM 690 N N . ASN A 1 91 ? 10.926 -9.416 -16.945 1.00 96.12 91 ASN A N 1
ATOM 691 C CA . ASN A 1 91 ? 10.240 -10.482 -16.223 1.00 96.12 91 ASN A CA 1
ATOM 692 C C . ASN A 1 91 ? 9.301 -9.830 -15.208 1.00 96.12 91 ASN A C 1
ATOM 694 O O . ASN A 1 91 ? 9.444 -8.652 -14.896 1.00 96.12 91 ASN A O 1
ATOM 698 N N . GLY A 1 92 ? 8.341 -10.568 -14.680 1.00 95.69 92 GLY A N 1
ATOM 699 C CA . GLY A 1 92 ? 7.441 -10.053 -13.674 1.00 95.69 92 GLY A CA 1
ATOM 700 C C . GLY A 1 92 ? 6.439 -11.077 -13.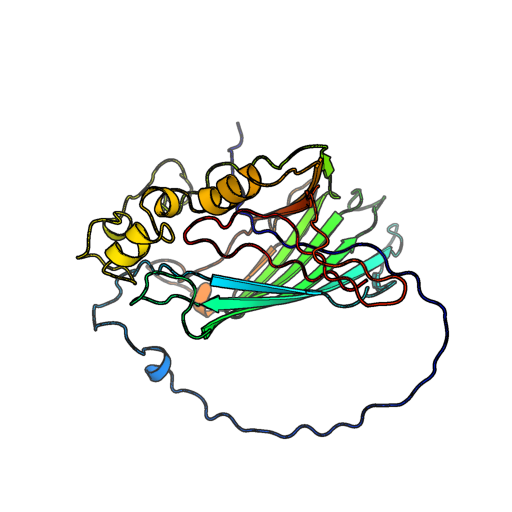195 1.00 95.69 92 GLY A C 1
ATOM 701 O O . GLY A 1 92 ? 6.516 -12.256 -13.537 1.00 95.69 92 GLY A O 1
ATOM 702 N N . VAL A 1 93 ? 5.482 -10.593 -12.422 1.00 96.94 93 VAL A N 1
ATOM 703 C CA . VAL A 1 93 ? 4.310 -11.329 -11.954 1.00 96.94 93 VAL A CA 1
ATOM 704 C C . VAL A 1 93 ? 3.087 -10.444 -12.142 1.00 96.94 93 VAL A C 1
ATOM 706 O O . VAL A 1 93 ? 3.160 -9.227 -11.949 1.00 96.94 93 VAL A O 1
ATOM 709 N N . SER A 1 94 ? 1.961 -11.038 -12.525 1.00 97.75 94 SER A N 1
ATOM 710 C CA . SER A 1 94 ? 0.676 -10.353 -12.379 1.00 97.75 94 SER A CA 1
ATOM 711 C C . SER A 1 94 ? 0.249 -10.392 -10.916 1.00 97.75 94 SER A C 1
ATOM 713 O O . SER A 1 94 ? 0.628 -11.315 -10.187 1.00 97.75 94 SER A O 1
ATOM 715 N N . TYR A 1 95 ? -0.526 -9.403 -10.485 1.00 96.31 95 TYR A N 1
ATOM 716 C CA . TYR A 1 95 ? -1.129 -9.403 -9.161 1.00 96.31 95 TYR A CA 1
ATOM 717 C C . TYR A 1 95 ? -2.613 -9.050 -9.190 1.00 96.31 95 TYR A C 1
ATOM 719 O O . TYR A 1 95 ? -3.102 -8.342 -10.079 1.00 96.31 95 TYR A O 1
ATOM 727 N N . LEU A 1 96 ? -3.309 -9.533 -8.165 1.00 96.69 96 LEU A N 1
ATOM 728 C CA . LEU A 1 96 ? -4.660 -9.141 -7.799 1.00 96.69 96 LEU A CA 1
ATOM 729 C C . LEU A 1 96 ? -4.674 -8.765 -6.320 1.00 96.69 96 LEU A C 1
ATOM 731 O O . LEU A 1 96 ? -4.433 -9.607 -5.457 1.00 96.69 96 LEU A O 1
ATOM 735 N N . GLN A 1 97 ? -4.967 -7.502 -6.046 1.00 95.69 97 GLN A N 1
ATOM 736 C CA . GLN A 1 97 ? -5.256 -6.983 -4.721 1.00 95.69 97 GLN A CA 1
ATOM 737 C C . GLN A 1 97 ? -6.770 -6.976 -4.517 1.00 95.69 97 GLN A C 1
ATOM 739 O O . GLN A 1 97 ? -7.528 -6.537 -5.387 1.00 95.69 97 GLN A O 1
ATOM 744 N N . THR A 1 98 ? -7.218 -7.403 -3.345 1.00 94.12 98 THR A N 1
ATOM 745 C CA . THR A 1 98 ? -8.589 -7.192 -2.882 1.00 94.12 98 THR A CA 1
ATOM 746 C C . THR A 1 98 ? -8.565 -6.637 -1.469 1.00 94.12 98 THR A C 1
ATOM 748 O O . THR A 1 98 ? -7.763 -7.058 -0.638 1.00 94.12 98 THR A O 1
ATOM 751 N N . VAL A 1 99 ? -9.443 -5.677 -1.190 1.00 93.44 99 VAL A N 1
ATOM 752 C CA . VAL A 1 99 ? -9.624 -5.118 0.149 1.00 93.44 99 VAL A CA 1
ATOM 753 C C . VAL A 1 99 ? -11.089 -5.235 0.515 1.00 93.44 99 VAL A C 1
ATOM 755 O O . VAL A 1 99 ? -11.969 -4.743 -0.197 1.00 93.44 99 VAL A O 1
ATOM 758 N N . ASN A 1 100 ? -11.334 -5.872 1.651 1.00 93.25 100 ASN A N 1
ATOM 759 C CA . ASN A 1 100 ? -12.652 -6.025 2.235 1.00 93.25 100 ASN A CA 1
ATOM 760 C C . ASN A 1 100 ? -12.746 -5.189 3.508 1.00 93.25 100 ASN A C 1
ATOM 762 O O . ASN A 1 100 ? -11.831 -5.205 4.331 1.00 93.25 100 ASN A O 1
ATOM 766 N N . ASP A 1 101 ? -13.863 -4.498 3.684 1.00 94.50 101 ASP A N 1
ATOM 767 C CA . ASP A 1 101 ? -14.292 -4.004 4.983 1.00 94.50 101 ASP A CA 1
ATOM 768 C C . ASP A 1 101 ? -14.748 -5.187 5.839 1.00 94.50 101 ASP A C 1
ATOM 770 O O . ASP A 1 101 ? -15.567 -5.993 5.400 1.00 94.50 101 ASP A O 1
ATOM 774 N N . VAL A 1 102 ? -14.198 -5.296 7.044 1.00 95.56 102 VAL A N 1
ATOM 775 C CA . VAL A 1 102 ? -14.565 -6.299 8.053 1.00 95.56 102 VAL A CA 1
ATOM 776 C C . VAL A 1 102 ? -14.978 -5.628 9.366 1.00 95.56 102 VAL A C 1
ATOM 778 O O . VAL A 1 102 ? -14.923 -6.233 10.436 1.00 95.56 102 VAL A O 1
ATOM 781 N N . THR A 1 103 ? -15.356 -4.350 9.314 1.00 94.38 103 THR A N 1
ATOM 782 C CA . THR A 1 103 ? -15.737 -3.552 10.479 1.00 94.38 103 THR A CA 1
ATOM 783 C C . THR A 1 103 ? -17.020 -4.076 11.110 1.00 94.38 103 THR A C 1
ATOM 785 O O . THR A 1 103 ? -18.091 -4.038 10.510 1.00 94.38 103 THR A O 1
ATOM 788 N N . ASN A 1 104 ? -16.944 -4.473 12.376 1.00 95.31 104 ASN A N 1
ATOM 789 C CA . ASN A 1 104 ? -18.111 -4.749 13.198 1.00 95.31 104 ASN A CA 1
ATOM 790 C C . ASN A 1 104 ? -18.328 -3.606 14.189 1.00 95.31 104 ASN A C 1
ATOM 792 O O . ASN A 1 104 ? -17.619 -3.471 15.188 1.00 95.31 104 ASN A O 1
ATOM 796 N N . THR A 1 105 ? -19.333 -2.776 13.922 1.00 94.75 105 THR A N 1
ATOM 797 C CA . THR A 1 105 ? -19.669 -1.619 14.765 1.00 94.75 105 THR A CA 1
ATOM 798 C C . THR A 1 105 ? -20.225 -2.005 16.132 1.00 94.75 105 THR A C 1
ATOM 800 O O . THR A 1 105 ? -20.132 -1.209 17.062 1.00 94.75 105 THR A O 1
ATOM 803 N N . THR A 1 106 ? -20.750 -3.225 16.286 1.00 95.31 106 THR A N 1
ATOM 804 C CA . THR A 1 106 ? -21.286 -3.713 17.565 1.00 95.31 106 THR A CA 1
ATOM 805 C C . THR A 1 106 ? -20.165 -4.157 18.502 1.00 95.31 106 THR A C 1
ATOM 807 O O . THR A 1 106 ? -20.172 -3.825 19.685 1.00 95.31 106 THR A O 1
ATOM 810 N N . THR A 1 107 ? -19.184 -4.903 17.989 1.00 95.25 107 THR A N 1
ATOM 811 C CA . THR A 1 107 ? -18.069 -5.431 18.799 1.00 95.25 107 THR A CA 1
ATOM 812 C C . THR A 1 107 ? -16.879 -4.474 18.858 1.00 95.25 107 THR A C 1
ATOM 814 O O . THR A 1 107 ? -16.048 -4.584 19.763 1.00 95.25 107 THR A O 1
ATOM 817 N N . GLY A 1 108 ? -16.775 -3.552 17.896 1.00 94.88 108 GLY A N 1
ATOM 818 C CA . GLY A 1 108 ? -15.605 -2.708 17.676 1.00 94.88 108 GLY A CA 1
ATOM 819 C C . GLY A 1 108 ? -14.415 -3.465 17.084 1.00 94.88 108 GLY A C 1
ATOM 820 O O . GLY A 1 108 ? -13.289 -2.990 17.215 1.00 94.88 108 GLY A O 1
ATOM 821 N N . ARG A 1 109 ? -14.618 -4.655 16.501 1.00 94.06 109 ARG A N 1
ATOM 822 C CA . ARG A 1 109 ? -13.561 -5.544 15.980 1.00 94.06 109 ARG A CA 1
ATOM 823 C C . ARG A 1 109 ? -13.636 -5.706 14.463 1.00 94.06 109 ARG A C 1
ATOM 825 O O . ARG A 1 109 ? -14.616 -5.334 13.831 1.00 94.06 109 ARG A O 1
ATOM 832 N N . GLY A 1 110 ? -12.572 -6.268 13.890 1.00 92.06 110 GLY A N 1
ATOM 833 C CA . GLY A 1 110 ? -12.501 -6.672 12.482 1.00 92.06 110 GLY A CA 1
ATOM 834 C C . GLY A 1 110 ? -13.128 -8.050 12.239 1.00 92.06 110 GLY A C 1
ATOM 835 O O . GLY A 1 110 ? -12.480 -8.908 11.648 1.00 92.06 110 GLY A O 1
ATOM 836 N N . ASP A 1 111 ? -14.310 -8.299 12.806 1.00 93.19 111 ASP A N 1
ATOM 837 C CA . ASP A 1 111 ? -15.041 -9.574 12.745 1.00 93.19 111 ASP A CA 1
ATOM 838 C C . ASP A 1 111 ? -16.440 -9.428 12.119 1.00 93.19 111 ASP A C 1
ATOM 840 O O . ASP A 1 111 ? -17.324 -10.245 12.368 1.00 93.19 111 ASP A O 1
ATOM 844 N N . GLY A 1 112 ? -16.646 -8.370 11.330 1.00 93.25 112 GLY A N 1
ATOM 845 C CA . GLY A 1 112 ? -17.855 -8.170 10.537 1.00 93.25 112 GLY A CA 1
ATOM 846 C C . GLY A 1 112 ? -17.859 -9.016 9.265 1.00 93.25 112 GLY A C 1
ATOM 847 O O . GLY A 1 112 ? -16.824 -9.545 8.848 1.00 93.25 112 GLY A O 1
ATOM 848 N N . ASP A 1 113 ? -19.027 -9.110 8.630 1.00 94.62 113 ASP A N 1
ATOM 849 C CA . ASP A 1 113 ? -19.172 -9.789 7.343 1.00 94.62 113 ASP A CA 1
ATOM 850 C C . ASP A 1 113 ? -18.358 -9.056 6.257 1.00 94.62 113 ASP A C 1
ATOM 852 O O . ASP A 1 113 ? -18.564 -7.854 6.047 1.00 94.62 113 ASP A O 1
ATOM 856 N N . PRO A 1 114 ? -17.430 -9.741 5.558 1.00 93.62 114 PRO A N 1
ATOM 857 C CA . PRO A 1 114 ? -16.570 -9.098 4.573 1.00 93.62 114 PRO A CA 1
ATOM 858 C C . PRO A 1 114 ? -17.358 -8.441 3.435 1.00 93.62 114 PRO A C 1
ATOM 860 O O . PRO A 1 114 ? -18.127 -9.101 2.739 1.00 93.62 114 PRO A O 1
ATOM 863 N N . THR A 1 115 ? -17.105 -7.153 3.200 1.00 94.69 115 THR A N 1
ATOM 864 C CA . THR A 1 115 ? -17.671 -6.396 2.074 1.00 94.69 115 THR A CA 1
ATOM 865 C C . THR A 1 115 ? -16.552 -5.823 1.212 1.00 94.69 115 THR A C 1
ATOM 867 O O . THR A 1 115 ? -15.739 -5.040 1.697 1.00 94.69 115 THR A O 1
ATOM 870 N N . GLY A 1 116 ? -16.499 -6.182 -0.072 1.00 92.06 116 GLY A N 1
ATOM 871 C CA . GLY A 1 116 ? -15.472 -5.683 -0.991 1.00 92.06 116 GLY A CA 1
ATOM 872 C C . GLY A 1 116 ? -15.563 -4.167 -1.188 1.00 92.06 116 GLY A C 1
ATOM 873 O O . GLY A 1 116 ? -16.599 -3.658 -1.609 1.00 92.06 116 GLY A O 1
ATOM 874 N N . ILE A 1 117 ? -14.474 -3.449 -0.902 1.00 90.50 117 ILE A N 1
ATOM 875 C CA . ILE A 1 117 ? -14.387 -1.980 -1.038 1.00 90.50 117 ILE A CA 1
ATOM 876 C C . ILE A 1 117 ? -13.321 -1.533 -2.041 1.00 90.50 117 ILE A C 1
ATOM 878 O O . ILE A 1 117 ? -13.332 -0.388 -2.497 1.00 90.50 117 ILE A O 1
ATOM 882 N N . HIS A 1 118 ? -12.392 -2.421 -2.391 1.00 92.75 118 HIS A N 1
ATOM 883 C CA . HIS A 1 118 ? -11.357 -2.147 -3.373 1.00 92.75 118 HIS A CA 1
ATOM 884 C C . HIS A 1 118 ? -10.904 -3.442 -4.038 1.00 92.75 118 HIS A C 1
ATOM 886 O O . HIS A 1 118 ? -10.825 -4.495 -3.406 1.00 92.75 118 HIS A O 1
ATOM 892 N N . THR A 1 119 ? -10.554 -3.342 -5.310 1.00 94.75 119 THR A N 1
ATOM 893 C CA . THR A 1 119 ? -9.771 -4.355 -6.005 1.00 94.75 119 THR A CA 1
ATOM 894 C C . THR A 1 119 ? -8.761 -3.634 -6.871 1.00 94.75 119 THR A C 1
ATOM 896 O O . THR A 1 119 ? -9.053 -2.548 -7.340 1.00 94.75 119 THR A O 1
ATOM 899 N N . GLU A 1 120 ? -7.583 -4.190 -7.075 1.00 96.44 120 GLU A N 1
ATOM 900 C CA . GLU A 1 120 ? -6.606 -3.635 -8.002 1.00 96.44 120 GLU A CA 1
ATOM 901 C C . GLU A 1 120 ? -5.953 -4.794 -8.738 1.00 96.44 120 GLU A C 1
ATOM 903 O O . GLU A 1 120 ? -5.637 -5.815 -8.132 1.00 96.44 120 GLU A O 1
ATOM 908 N N . THR A 1 121 ? -5.741 -4.656 -10.040 1.00 97.62 121 THR A N 1
ATOM 909 C CA . THR A 1 121 ? -4.994 -5.652 -10.811 1.00 97.62 121 THR A CA 1
ATOM 910 C C . THR A 1 121 ? -3.878 -4.990 -11.587 1.00 97.62 121 THR A C 1
ATOM 912 O O . THR A 1 121 ? -3.971 -3.815 -11.958 1.00 97.62 121 THR A O 1
ATOM 915 N N . GLY A 1 122 ? -2.807 -5.737 -11.817 1.00 97.88 122 GLY A N 1
ATOM 916 C CA . GLY A 1 122 ? -1.617 -5.157 -12.389 1.00 97.88 122 GLY A CA 1
ATOM 917 C C . GLY A 1 122 ? -0.461 -6.120 -12.554 1.00 97.88 122 GLY A C 1
ATOM 918 O O . GLY A 1 122 ? -0.615 -7.339 -12.473 1.00 97.88 122 GLY A O 1
ATOM 919 N N . PHE A 1 123 ? 0.712 -5.537 -12.767 1.00 97.94 123 PHE A N 1
ATOM 920 C CA . PHE A 1 123 ? 1.974 -6.247 -12.876 1.00 97.94 123 PHE A CA 1
ATOM 921 C C . PHE A 1 123 ? 3.032 -5.616 -11.990 1.00 97.94 123 PHE A C 1
ATOM 923 O O . PHE A 1 123 ? 3.137 -4.394 -11.900 1.00 97.94 123 PHE A O 1
ATOM 930 N N . TRP A 1 124 ? 3.863 -6.473 -11.416 1.00 96.62 124 TRP A N 1
ATOM 931 C CA . TRP A 1 124 ? 5.192 -6.111 -10.953 1.00 96.62 124 TRP A CA 1
ATOM 932 C C . TRP A 1 124 ? 6.201 -6.614 -11.968 1.00 96.62 124 TRP A C 1
ATOM 934 O O . TRP A 1 124 ? 6.249 -7.812 -12.235 1.00 96.62 124 TRP A O 1
ATOM 944 N N . LEU A 1 125 ? 6.990 -5.711 -12.541 1.00 96.88 125 LEU A N 1
ATOM 945 C CA . LEU A 1 125 ? 7.979 -6.010 -13.565 1.00 96.88 125 LEU A CA 1
ATOM 946 C C . LEU A 1 125 ? 9.379 -5.690 -13.048 1.00 96.88 125 LEU A C 1
ATOM 948 O O . LEU A 1 125 ? 9.623 -4.603 -12.533 1.00 96.88 125 LEU A O 1
ATOM 952 N N . ASN A 1 126 ? 10.303 -6.622 -13.238 1.00 95.56 126 ASN A N 1
ATOM 953 C CA . ASN A 1 126 ? 11.732 -6.374 -13.180 1.00 95.56 126 ASN A CA 1
ATOM 954 C C . ASN A 1 126 ? 12.206 -5.966 -14.579 1.00 95.56 126 ASN A C 1
ATOM 956 O O . ASN A 1 126 ? 12.150 -6.764 -15.523 1.00 95.56 126 ASN A O 1
ATOM 960 N N . VAL A 1 127 ? 12.667 -4.728 -14.700 1.00 95.44 127 VAL A N 1
ATOM 961 C CA . VAL A 1 127 ? 13.251 -4.188 -15.923 1.00 95.44 127 VAL A CA 1
ATOM 962 C C . VAL A 1 127 ? 14.772 -4.268 -15.781 1.00 95.44 127 VAL A C 1
ATOM 964 O O . VAL A 1 127 ? 15.324 -3.698 -14.835 1.00 95.44 127 VAL A O 1
ATOM 967 N N . PRO A 1 128 ? 15.471 -4.988 -16.675 1.00 94.88 128 PRO A N 1
ATOM 968 C CA . PRO A 1 128 ? 16.922 -5.077 -16.609 1.00 94.88 128 PRO A CA 1
ATOM 969 C C . PRO A 1 128 ? 17.572 -3.728 -16.933 1.00 94.88 128 PRO A C 1
ATOM 971 O O . PRO A 1 128 ? 16.977 -2.878 -17.596 1.00 94.88 128 PRO A O 1
ATOM 974 N N . GLN A 1 129 ? 18.819 -3.569 -16.498 1.00 94.38 129 GLN A N 1
ATOM 975 C CA . GLN A 1 129 ? 19.660 -2.420 -16.807 1.00 94.38 129 GLN A CA 1
ATOM 976 C C . GLN A 1 129 ? 19.676 -2.118 -18.310 1.00 94.38 129 GLN A C 1
ATOM 978 O O . GLN A 1 129 ? 19.791 -3.011 -19.152 1.00 94.38 129 GLN A O 1
ATOM 983 N N . THR A 1 130 ? 19.633 -0.830 -18.626 1.00 92.25 130 THR A N 1
ATOM 984 C CA . THR A 1 130 ? 19.803 -0.295 -19.974 1.00 92.25 130 THR A CA 1
ATOM 985 C C . THR A 1 130 ? 21.062 0.567 -20.030 1.00 92.25 130 THR A C 1
ATOM 987 O O . THR A 1 130 ? 21.294 1.404 -19.160 1.00 92.25 130 THR A O 1
ATOM 990 N N . ASP A 1 131 ? 21.888 0.386 -21.064 1.00 90.19 131 ASP A N 1
ATOM 991 C CA . ASP A 1 131 ? 23.216 1.025 -21.137 1.00 90.19 131 ASP A CA 1
ATOM 992 C C . ASP A 1 131 ? 23.278 2.275 -22.025 1.00 90.19 131 ASP A C 1
ATOM 994 O O . ASP A 1 131 ? 24.273 3.003 -21.984 1.00 90.19 131 ASP A O 1
ATOM 998 N N . THR A 1 132 ? 22.239 2.528 -22.830 1.00 90.31 132 THR A N 1
ATOM 999 C CA . THR A 1 132 ? 22.260 3.572 -23.867 1.00 90.31 132 THR A CA 1
ATOM 1000 C C . THR A 1 132 ? 21.331 4.739 -23.542 1.00 90.31 132 THR A C 1
ATOM 1002 O O . THR A 1 132 ? 21.818 5.814 -23.195 1.00 90.31 132 THR A O 1
ATOM 1005 N N . ASN A 1 133 ? 20.010 4.570 -23.654 1.00 87.06 133 ASN A N 1
ATOM 1006 C CA . ASN A 1 133 ? 19.054 5.630 -23.335 1.00 87.06 133 ASN A CA 1
ATOM 1007 C C . ASN A 1 133 ? 17.665 5.068 -22.940 1.00 87.06 13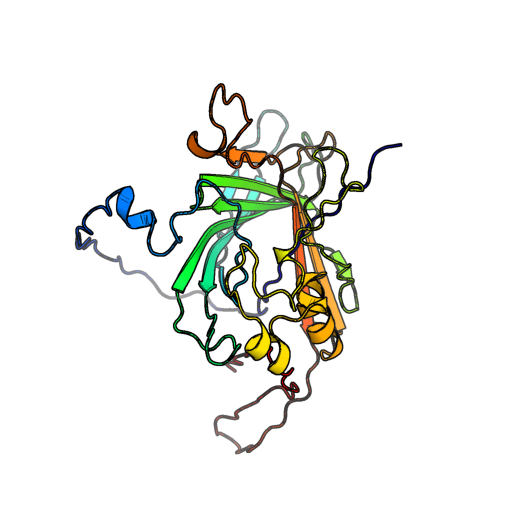3 ASN A C 1
ATOM 1009 O O . ASN A 1 133 ? 17.002 4.481 -23.795 1.00 87.06 133 ASN A O 1
ATOM 1013 N N . PRO A 1 134 ? 17.191 5.277 -21.697 1.00 89.25 134 PRO A N 1
ATOM 1014 C CA . PRO A 1 134 ? 17.945 5.845 -20.580 1.00 89.25 134 PRO A CA 1
ATOM 1015 C C . PRO A 1 134 ? 19.106 4.925 -20.187 1.00 89.25 134 PRO A C 1
ATOM 1017 O O . PRO A 1 134 ? 19.022 3.711 -20.362 1.00 89.25 134 PRO A O 1
ATOM 1020 N N . LYS A 1 135 ? 20.199 5.487 -19.662 1.00 92.50 135 LYS A N 1
ATOM 1021 C CA . LYS A 1 135 ? 21.235 4.689 -18.998 1.00 92.50 135 LYS A CA 1
ATOM 1022 C C . LYS A 1 135 ? 20.854 4.533 -17.529 1.00 92.50 135 LYS A C 1
ATOM 1024 O O . LYS A 1 135 ? 21.088 5.451 -16.745 1.00 92.50 135 LYS A O 1
ATOM 1029 N N . LEU A 1 136 ? 20.238 3.410 -17.181 1.00 91.75 136 LEU A N 1
ATOM 1030 C CA . LEU A 1 136 ? 19.642 3.184 -15.867 1.00 91.75 136 LEU A CA 1
ATOM 1031 C C . LEU A 1 136 ? 19.902 1.750 -15.413 1.00 91.75 136 LEU A C 1
ATOM 1033 O O . LEU A 1 136 ? 19.881 0.834 -16.232 1.00 91.75 136 LEU A O 1
ATOM 1037 N N . GLY A 1 137 ? 20.165 1.564 -14.118 1.00 92.81 137 GLY A N 1
ATOM 1038 C CA . GLY A 1 137 ? 20.291 0.232 -13.522 1.00 92.81 137 GLY A CA 1
ATOM 1039 C C . GLY A 1 137 ? 18.972 -0.546 -13.559 1.00 92.81 137 GLY A C 1
ATOM 1040 O O . GLY A 1 137 ? 17.968 -0.061 -14.075 1.00 92.81 137 GLY A O 1
ATOM 1041 N N . ASN A 1 138 ? 18.966 -1.750 -12.984 1.00 93.50 138 ASN A N 1
ATOM 1042 C CA . ASN A 1 138 ? 17.731 -2.524 -12.849 1.00 93.50 138 ASN A CA 1
ATOM 1043 C C . ASN A 1 138 ? 16.668 -1.711 -12.095 1.00 93.50 138 ASN A C 1
ATOM 1045 O O . ASN A 1 138 ? 16.955 -1.150 -11.031 1.00 93.50 138 ASN A O 1
ATOM 1049 N N . THR A 1 139 ? 15.444 -1.703 -12.616 1.00 94.38 139 THR A N 1
ATOM 1050 C CA . THR A 1 139 ? 14.301 -1.051 -11.975 1.00 94.38 139 THR A CA 1
ATOM 1051 C C . THR A 1 139 ? 13.168 -2.027 -11.730 1.00 94.38 139 THR A C 1
ATOM 1053 O O . THR A 1 139 ? 12.995 -3.031 -12.423 1.00 94.38 139 THR A O 1
ATOM 1056 N N . LEU A 1 140 ? 12.379 -1.710 -10.713 1.00 95.31 140 LEU A N 1
ATOM 1057 C CA . LEU A 1 140 ? 11.136 -2.383 -10.405 1.00 95.31 140 LEU A CA 1
ATOM 1058 C C . LEU A 1 140 ? 9.976 -1.473 -10.813 1.00 95.31 140 LEU A C 1
ATOM 1060 O O . LEU A 1 140 ? 9.943 -0.301 -10.442 1.00 95.31 140 LEU A O 1
ATOM 1064 N N . VAL A 1 141 ? 9.025 -2.013 -11.570 1.00 96.38 141 VAL A N 1
ATOM 1065 C CA . VAL A 1 141 ? 7.878 -1.271 -12.102 1.00 96.38 141 VAL A CA 1
ATOM 1066 C C . VAL A 1 141 ? 6.576 -1.911 -11.634 1.00 96.38 141 VAL A C 1
ATOM 1068 O O . VAL A 1 141 ? 6.366 -3.105 -11.824 1.00 96.38 141 VAL A O 1
ATOM 1071 N N . ARG A 1 142 ? 5.680 -1.107 -11.062 1.00 96.88 142 ARG A N 1
ATOM 1072 C CA . ARG A 1 142 ? 4.294 -1.452 -10.741 1.00 96.88 142 ARG A CA 1
ATOM 1073 C C . ARG A 1 142 ? 3.364 -0.802 -11.754 1.00 96.88 142 ARG A C 1
ATOM 1075 O O . ARG A 1 142 ? 3.223 0.420 -11.794 1.00 96.88 142 ARG A O 1
ATOM 1082 N N . LEU A 1 143 ? 2.681 -1.631 -12.524 1.00 97.88 143 LEU A N 1
ATOM 1083 C CA . LEU A 1 143 ? 1.562 -1.222 -13.363 1.00 97.88 143 LEU A CA 1
ATOM 1084 C C . LEU A 1 143 ? 0.281 -1.608 -12.637 1.00 97.88 143 LEU A C 1
ATOM 1086 O O . LEU A 1 143 ? 0.161 -2.768 -12.267 1.00 97.88 143 LEU A O 1
ATOM 1090 N N . GLY A 1 144 ? -0.654 -0.682 -12.438 1.00 97.44 144 GLY A N 1
ATOM 1091 C CA . GLY A 1 144 ? -1.877 -0.946 -11.672 1.00 97.44 144 GLY A CA 1
ATOM 1092 C C . GLY A 1 144 ? -3.110 -0.298 -12.291 1.00 97.44 144 GLY A C 1
ATOM 1093 O O . GLY A 1 144 ? -3.044 0.831 -12.777 1.00 97.44 144 GLY A O 1
ATOM 1094 N N . SER A 1 145 ? -4.235 -1.011 -12.267 1.00 97.56 145 SER A N 1
ATOM 1095 C CA . SER A 1 145 ? -5.558 -0.511 -12.653 1.00 97.56 145 SER A CA 1
ATOM 1096 C C . SER A 1 145 ? -6.488 -0.501 -11.448 1.00 97.56 145 SER A C 1
ATOM 1098 O O . SER A 1 145 ? -6.768 -1.549 -10.865 1.00 97.56 145 SER A O 1
ATOM 1100 N N . ILE A 1 146 ? -6.963 0.693 -11.100 1.00 95.38 146 ILE A N 1
ATOM 1101 C CA . ILE A 1 146 ? -7.708 0.987 -9.881 1.00 95.38 146 ILE A CA 1
ATOM 1102 C C . ILE A 1 146 ? -9.165 1.317 -10.268 1.00 95.38 146 ILE A C 1
ATOM 1104 O O . ILE A 1 146 ? -9.400 2.264 -11.026 1.00 95.38 146 ILE A O 1
ATOM 1108 N N . PRO A 1 147 ? -10.169 0.576 -9.765 1.00 92.12 147 PRO A N 1
ATOM 1109 C CA . PRO A 1 147 ? -11.560 0.622 -10.220 1.00 92.12 147 PRO A CA 1
ATOM 1110 C C . PRO A 1 147 ? -12.254 1.945 -9.901 1.00 92.12 147 PRO A C 1
ATOM 1112 O O . PRO A 1 147 ? -13.272 2.261 -10.509 1.00 92.12 147 PRO A O 1
ATOM 1115 N N . GLN A 1 148 ? -11.691 2.757 -9.003 1.00 91.19 148 GLN A N 1
ATOM 1116 C CA . GLN A 1 148 ? -12.131 4.132 -8.769 1.00 91.19 148 GLN A CA 1
ATOM 1117 C C . GLN A 1 148 ? -11.827 5.068 -9.959 1.00 91.19 148 GLN A C 1
ATOM 1119 O O . GLN A 1 148 ? -12.257 6.219 -9.946 1.00 91.19 148 GLN A O 1
ATOM 1124 N N . GLY A 1 149 ? -11.143 4.580 -11.003 1.00 94.62 149 GLY A N 1
ATOM 1125 C CA . GLY A 1 149 ? -10.977 5.278 -12.278 1.00 94.62 149 GLY A CA 1
ATOM 1126 C C . GLY A 1 149 ? -9.573 5.816 -12.537 1.00 94.62 149 GLY A C 1
ATOM 1127 O O . GLY A 1 149 ? -9.432 6.781 -13.288 1.00 94.62 149 GLY A O 1
ATOM 1128 N N . THR A 1 150 ? -8.548 5.211 -11.937 1.00 96.69 150 THR A N 1
ATOM 1129 C CA . THR A 1 150 ? -7.147 5.612 -12.116 1.00 96.69 150 THR A CA 1
ATOM 1130 C C . THR A 1 150 ? -6.307 4.414 -12.544 1.00 96.69 150 THR A C 1
ATOM 1132 O O . THR A 1 150 ? -6.476 3.311 -12.039 1.00 96.69 150 THR A O 1
ATOM 1135 N N . THR A 1 151 ? -5.359 4.615 -13.449 1.00 97.81 151 THR A N 1
ATOM 1136 C CA . THR A 1 151 ? -4.286 3.651 -13.714 1.00 97.81 151 THR A CA 1
ATOM 1137 C C . THR A 1 151 ? -2.944 4.278 -13.385 1.00 97.81 151 THR A C 1
ATOM 1139 O O . THR A 1 151 ? -2.759 5.482 -13.575 1.00 97.81 151 THR A O 1
ATOM 1142 N N . ILE A 1 152 ? -1.999 3.466 -12.925 1.00 97.69 152 ILE A N 1
ATOM 1143 C CA . ILE A 1 152 ? -0.667 3.902 -12.513 1.00 97.69 152 ILE A CA 1
ATOM 1144 C C . ILE A 1 152 ? 0.419 3.154 -13.283 1.00 97.69 152 ILE A C 1
ATOM 1146 O O . ILE A 1 152 ? 0.304 1.959 -13.557 1.00 97.69 152 ILE A O 1
ATOM 1150 N N . ASN A 1 153 ? 1.498 3.868 -13.578 1.00 97.81 153 ASN A N 1
ATOM 1151 C CA . ASN A 1 153 ? 2.806 3.312 -13.877 1.00 97.81 153 ASN A CA 1
ATOM 1152 C C . ASN A 1 153 ? 3.766 3.908 -12.846 1.00 97.81 153 ASN A C 1
ATOM 1154 O O . ASN A 1 153 ? 4.056 5.103 -12.893 1.00 97.81 153 ASN A O 1
ATOM 1158 N N . ALA A 1 154 ? 4.182 3.106 -11.873 1.00 97.50 154 ALA A N 1
ATOM 1159 C CA . ALA A 1 154 ? 5.110 3.518 -10.835 1.00 97.50 154 ALA A CA 1
ATOM 1160 C C . ALA A 1 154 ? 6.409 2.734 -10.973 1.00 97.50 154 ALA A C 1
ATOM 1162 O O . ALA A 1 154 ? 6.382 1.527 -11.180 1.00 97.50 154 ALA A O 1
ATOM 1163 N N . GLN A 1 155 ? 7.542 3.401 -10.828 1.00 95.69 155 GLN A N 1
ATOM 1164 C CA . GLN A 1 155 ? 8.857 2.804 -11.015 1.00 95.69 155 GLN A CA 1
ATOM 1165 C C . GLN A 1 155 ? 9.796 3.194 -9.883 1.00 95.69 155 GLN A C 1
ATOM 1167 O O . GLN A 1 155 ? 9.614 4.230 -9.244 1.00 95.69 155 GLN A O 1
ATOM 1172 N N . GLY A 1 156 ? 10.804 2.371 -9.638 1.00 94.50 156 GLY A N 1
ATOM 1173 C CA . GLY A 1 156 ? 11.884 2.713 -8.728 1.00 94.50 156 GLY A CA 1
ATOM 1174 C C . GLY A 1 156 ? 13.071 1.778 -8.857 1.00 94.50 156 GLY A C 1
ATOM 1175 O O . GLY A 1 156 ? 13.072 0.842 -9.660 1.00 94.50 156 GLY A O 1
ATOM 1176 N N . ALA A 1 157 ? 14.109 2.069 -8.083 1.00 92.88 157 ALA A N 1
ATOM 1177 C CA . ALA A 1 157 ? 15.345 1.306 -8.092 1.00 92.88 157 ALA A CA 1
ATOM 1178 C C . ALA A 1 157 ? 15.150 -0.142 -7.606 1.00 92.88 157 ALA A C 1
ATOM 1180 O O . ALA A 1 157 ? 14.140 -0.499 -6.992 1.00 92.88 157 ALA A O 1
ATOM 1181 N N . ALA A 1 158 ? 16.158 -0.976 -7.863 1.00 90.12 158 ALA A N 1
ATOM 1182 C CA . ALA A 1 158 ? 16.223 -2.325 -7.317 1.00 90.12 158 ALA A CA 1
ATOM 1183 C C . ALA A 1 158 ? 16.106 -2.334 -5.771 1.00 90.12 158 ALA A C 1
ATOM 1185 O O . ALA A 1 158 ? 16.569 -1.393 -5.117 1.00 90.12 158 ALA A O 1
ATOM 1186 N N . PRO A 1 159 ? 15.529 -3.397 -5.175 1.00 92.31 159 PRO A N 1
ATOM 1187 C CA . PRO A 1 159 ? 15.383 -3.497 -3.728 1.00 92.31 159 PRO A CA 1
ATOM 1188 C C . PRO A 1 159 ? 16.714 -3.444 -2.972 1.00 92.31 159 PRO A C 1
ATOM 1190 O O . PRO A 1 159 ? 17.733 -3.960 -3.431 1.00 92.31 159 PRO A O 1
ATOM 1193 N N . THR A 1 160 ? 16.683 -2.874 -1.771 1.00 94.00 160 THR A N 1
ATOM 1194 C CA . THR A 1 160 ? 17.789 -2.877 -0.810 1.00 94.00 160 THR A CA 1
ATOM 1195 C C . THR A 1 160 ? 17.504 -3.855 0.323 1.00 94.00 160 THR A C 1
ATOM 1197 O O . THR A 1 160 ? 16.349 -4.113 0.653 1.00 94.00 160 THR A O 1
ATOM 1200 N N . VAL A 1 161 ? 18.552 -4.414 0.928 1.00 95.06 161 VAL A N 1
ATOM 1201 C CA . VAL A 1 161 ? 18.434 -5.363 2.045 1.00 95.06 161 VAL A CA 1
ATOM 1202 C C . VAL A 1 161 ? 19.107 -4.774 3.276 1.00 95.06 161 VAL A C 1
ATOM 1204 O O . VAL A 1 161 ? 20.249 -4.318 3.198 1.00 95.06 161 VAL A O 1
ATOM 1207 N N . VAL A 1 162 ? 18.409 -4.791 4.410 1.00 94.44 162 VAL A N 1
ATOM 1208 C CA . VAL A 1 162 ? 18.926 -4.350 5.711 1.00 94.44 162 VAL A CA 1
ATOM 1209 C C . VAL A 1 162 ? 18.712 -5.434 6.765 1.00 94.44 162 VAL A C 1
ATOM 1211 O O . VAL A 1 162 ? 17.681 -6.096 6.776 1.00 94.44 162 VAL A O 1
ATOM 1214 N N . GLN A 1 163 ? 19.680 -5.620 7.664 1.00 95.50 163 GLN A N 1
ATOM 1215 C CA . GLN A 1 163 ? 19.636 -6.637 8.727 1.00 95.50 163 GLN A CA 1
ATOM 1216 C C . GLN A 1 163 ? 18.959 -6.084 9.992 1.00 95.50 163 GLN A C 1
ATOM 1218 O O . GLN A 1 163 ? 19.567 -5.987 11.059 1.00 95.50 163 GLN A O 1
ATOM 1223 N N . SER A 1 164 ? 17.728 -5.597 9.839 1.00 91.62 164 SER A N 1
ATOM 1224 C CA . SER A 1 164 ? 16.924 -5.030 10.924 1.00 91.62 164 SER A CA 1
ATOM 1225 C C . SER A 1 164 ? 15.451 -4.941 10.532 1.00 91.62 164 SER A C 1
ATOM 1227 O O . SER A 1 164 ? 15.108 -5.061 9.355 1.00 91.62 164 SER A O 1
ATOM 1229 N N . ALA A 1 165 ? 14.590 -4.644 11.508 1.00 90.44 165 ALA A N 1
ATOM 1230 C CA . ALA A 1 165 ? 13.234 -4.159 11.254 1.00 90.44 165 ALA A CA 1
ATOM 1231 C C . ALA A 1 165 ? 13.250 -2.859 10.417 1.00 90.44 165 ALA A C 1
ATOM 1233 O O . ALA A 1 165 ? 14.223 -2.095 10.503 1.00 90.44 165 ALA A O 1
ATOM 1234 N N . PRO A 1 166 ? 12.195 -2.578 9.630 1.00 91.81 166 PRO A N 1
ATOM 1235 C CA . PRO A 1 166 ? 12.095 -1.328 8.889 1.00 91.81 166 PRO A CA 1
ATOM 1236 C C . PRO A 1 166 ? 11.796 -0.138 9.802 1.00 91.81 166 PRO A C 1
ATOM 1238 O O . PRO A 1 166 ? 11.078 -0.255 10.795 1.00 91.81 166 PRO A O 1
ATOM 1241 N N . ASP A 1 167 ? 12.275 1.040 9.403 1.00 88.38 167 ASP A N 1
ATOM 1242 C CA . ASP A 1 167 ? 11.847 2.312 9.988 1.00 88.38 167 ASP A CA 1
ATOM 1243 C C . ASP A 1 167 ? 10.548 2.793 9.320 1.00 88.38 167 ASP A C 1
ATOM 1245 O O . ASP A 1 167 ? 10.546 3.368 8.223 1.00 88.38 167 ASP A O 1
ATOM 1249 N N . ILE A 1 168 ? 9.417 2.542 9.982 1.00 90.69 168 ILE A N 1
ATOM 1250 C CA . ILE A 1 168 ? 8.102 3.017 9.550 1.00 90.69 168 ILE A CA 1
ATOM 1251 C C . ILE A 1 168 ? 7.781 4.314 10.301 1.00 90.69 168 ILE A C 1
ATOM 1253 O O . ILE A 1 168 ? 7.104 4.324 11.332 1.00 90.69 168 ILE A O 1
ATOM 1257 N N . GLY A 1 169 ? 8.240 5.442 9.752 1.00 90.50 169 GLY A N 1
ATOM 1258 C CA . GLY A 1 169 ? 7.910 6.765 10.291 1.00 90.50 169 GLY A CA 1
ATOM 1259 C C . GLY A 1 169 ? 6.391 7.027 10.410 1.00 90.50 169 GLY A C 1
ATOM 1260 O O . GLY A 1 169 ? 5.569 6.322 9.812 1.00 90.50 169 GLY A O 1
ATOM 1261 N N . PRO A 1 170 ? 5.965 8.073 11.138 1.00 91.94 170 PRO A N 1
ATOM 1262 C CA . PRO A 1 170 ? 4.547 8.375 11.308 1.00 91.94 170 PRO A CA 1
ATOM 1263 C C . PRO A 1 170 ? 3.862 8.699 9.972 1.00 91.94 170 PRO A C 1
ATOM 1265 O O . PRO A 1 170 ? 4.444 9.333 9.094 1.00 91.94 170 PRO A O 1
ATOM 1268 N N . ARG A 1 171 ? 2.601 8.286 9.820 1.00 89.31 171 ARG A N 1
ATOM 1269 C CA . ARG A 1 171 ? 1.745 8.605 8.672 1.00 89.31 171 ARG A CA 1
ATOM 1270 C C . ARG A 1 171 ? 0.472 9.267 9.168 1.00 89.31 171 ARG A C 1
ATOM 1272 O O . ARG A 1 171 ? -0.336 8.630 9.824 1.00 89.31 171 ARG A O 1
ATOM 1279 N N . TYR A 1 172 ? 0.298 10.545 8.856 1.00 92.19 172 TYR A N 1
ATOM 1280 C CA . TYR A 1 172 ? -0.855 11.321 9.304 1.00 92.19 172 TYR A CA 1
ATOM 1281 C C . TYR A 1 172 ? -1.983 11.296 8.270 1.00 92.19 172 TYR A C 1
ATOM 1283 O O . TYR A 1 172 ? -1.735 11.309 7.063 1.00 92.19 172 TYR A O 1
ATOM 1291 N N . ILE A 1 173 ? -3.225 11.305 8.756 1.00 89.81 173 ILE A N 1
ATOM 1292 C CA . ILE A 1 173 ? -4.435 11.419 7.921 1.00 89.81 173 ILE A CA 1
ATOM 1293 C C . ILE A 1 173 ? -5.013 12.840 7.903 1.00 89.81 173 ILE A C 1
ATOM 1295 O O . ILE A 1 173 ? -6.025 13.083 7.251 1.00 89.81 173 ILE A O 1
ATOM 1299 N N . THR A 1 174 ? -4.423 13.780 8.649 1.00 91.75 174 THR A N 1
ATOM 1300 C CA . THR A 1 174 ? -4.862 15.181 8.674 1.00 91.75 174 THR A CA 1
ATOM 1301 C C . THR A 1 174 ? -4.664 15.813 7.297 1.00 91.75 174 THR A C 1
ATOM 1303 O O . THR A 1 174 ? -3.535 15.805 6.799 1.00 91.75 174 THR A O 1
ATOM 1306 N N . PRO A 1 175 ? -5.727 16.353 6.673 1.00 88.88 175 PRO A N 1
ATOM 1307 C CA . PRO A 1 175 ? -5.600 17.101 5.429 1.00 88.88 175 PRO A CA 1
ATOM 1308 C C . PRO A 1 175 ? -4.653 18.292 5.580 1.00 88.88 175 PRO A C 1
ATOM 1310 O O . PRO A 1 175 ? -4.499 18.840 6.672 1.00 88.88 175 PRO A O 1
ATOM 1313 N N . PHE A 1 176 ? -4.055 1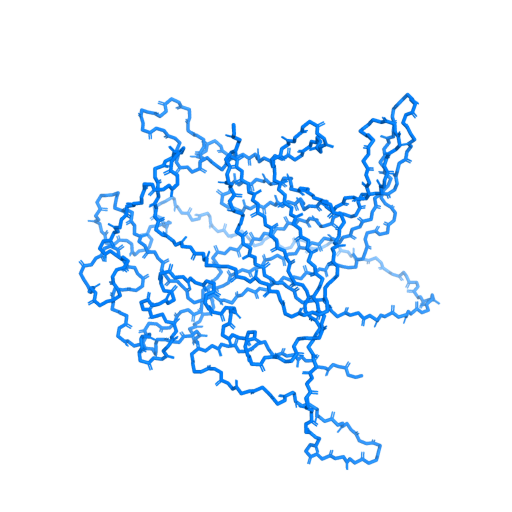8.716 4.472 1.00 90.12 176 PHE A N 1
ATOM 1314 C CA . PHE A 1 176 ? -3.140 19.853 4.414 1.00 90.12 176 PHE A CA 1
ATOM 1315 C C . PHE A 1 176 ? -3.363 20.669 3.139 1.00 90.12 176 PHE A C 1
ATOM 1317 O O . PHE A 1 176 ? -3.953 20.170 2.176 1.00 90.12 176 PHE A O 1
ATOM 1324 N N . THR A 1 177 ? -2.893 21.914 3.122 1.00 86.88 177 THR A N 1
ATOM 1325 C CA . THR A 1 177 ? -2.983 22.793 1.949 1.00 86.88 177 THR A CA 1
ATOM 1326 C C . THR A 1 177 ? -2.184 22.229 0.781 1.00 86.88 177 THR A C 1
ATOM 1328 O O . THR A 1 177 ? -1.002 21.904 0.910 1.00 86.88 177 THR A O 1
ATOM 1331 N N . ILE A 1 178 ? -2.794 22.160 -0.402 1.00 79.31 178 ILE A N 1
ATOM 1332 C CA . ILE A 1 178 ? -2.089 21.756 -1.625 1.00 79.31 178 ILE A CA 1
ATOM 1333 C C . ILE A 1 178 ? -0.888 22.690 -1.848 1.00 79.31 178 ILE A C 1
ATOM 1335 O O . ILE A 1 178 ? -1.032 23.909 -1.862 1.00 79.31 178 ILE A O 1
ATOM 1339 N N . GLY A 1 179 ? 0.305 22.112 -2.006 1.00 82.25 179 GLY A N 1
ATOM 1340 C CA . GLY A 1 179 ? 1.561 22.858 -2.157 1.00 82.25 179 GLY A CA 1
ATOM 1341 C C . GLY A 1 179 ? 2.220 23.302 -0.844 1.00 82.25 179 GLY A C 1
ATOM 1342 O O . GLY A 1 179 ? 3.359 23.761 -0.877 1.00 82.25 179 GLY A O 1
ATOM 1343 N N . ASN A 1 180 ? 1.563 23.125 0.308 1.00 85.38 180 ASN A N 1
ATOM 1344 C CA . ASN A 1 180 ? 2.122 23.424 1.626 1.00 85.38 180 ASN A CA 1
ATOM 1345 C C . ASN A 1 180 ? 1.694 22.374 2.665 1.00 85.38 180 ASN A C 1
ATOM 1347 O O . ASN A 1 180 ? 0.749 22.562 3.427 1.00 85.38 180 ASN A O 1
ATOM 1351 N N . SER A 1 181 ? 2.433 21.265 2.734 1.00 83.25 181 SER A N 1
ATOM 1352 C CA . SER A 1 181 ? 2.136 20.157 3.652 1.00 83.25 181 SER A CA 1
ATOM 1353 C C . SER A 1 181 ? 2.310 20.481 5.140 1.00 83.25 181 SER A C 1
ATOM 1355 O O . SER A 1 181 ? 1.928 19.669 5.978 1.00 83.25 181 SER A O 1
ATOM 1357 N N . GLY A 1 182 ? 2.907 21.628 5.483 1.00 88.56 182 GLY A N 1
ATOM 1358 C CA . GLY A 1 182 ? 3.032 22.087 6.869 1.00 88.56 182 GLY A CA 1
ATOM 1359 C C . GLY A 1 182 ? 1.762 22.748 7.410 1.00 88.56 182 GLY A C 1
ATOM 1360 O O . GLY A 1 182 ? 1.575 22.812 8.623 1.00 88.56 182 GLY A O 1
ATOM 1361 N N . GLU A 1 183 ? 0.881 23.221 6.528 1.00 91.69 183 GLU A N 1
ATOM 1362 C CA . GLU A 1 183 ? -0.389 23.835 6.903 1.00 91.69 183 GLU A CA 1
ATOM 1363 C C . GLU A 1 183 ? -1.483 22.764 6.936 1.00 91.69 183 GLU A C 1
ATOM 1365 O O . GLU A 1 183 ? -2.015 22.361 5.903 1.00 91.69 183 GLU A O 1
ATOM 1370 N N . VAL A 1 184 ? -1.780 22.262 8.136 1.00 92.19 184 VAL A N 1
ATOM 1371 C CA . VAL A 1 184 ? -2.728 21.162 8.357 1.00 92.19 184 VAL A CA 1
ATOM 1372 C C . VAL A 1 184 ? -4.090 21.658 8.841 1.00 92.19 184 VAL A C 1
ATOM 1374 O O . VAL A 1 184 ? -4.184 22.598 9.629 1.00 92.19 184 VAL A O 1
ATOM 1377 N N . TYR A 1 185 ? -5.154 20.967 8.432 1.00 88.56 185 TYR A N 1
ATOM 1378 C CA . TYR A 1 185 ? -6.536 21.277 8.798 1.00 88.56 185 TYR A CA 1
ATOM 1379 C C . TYR A 1 185 ? -7.132 20.165 9.657 1.00 88.56 185 TYR A C 1
ATOM 1381 O O . TYR A 1 185 ? -7.607 19.144 9.155 1.00 88.56 185 TYR A O 1
ATOM 1389 N N . HIS A 1 186 ? -7.128 20.373 10.971 1.00 88.44 186 HIS A N 1
ATOM 1390 C CA . HIS A 1 186 ? -7.756 19.446 11.904 1.00 88.44 186 HIS A CA 1
ATOM 1391 C C . HIS A 1 186 ? -9.278 19.492 11.780 1.00 88.44 186 HIS A C 1
ATOM 1393 O O . HIS A 1 186 ? -9.893 20.549 11.901 1.00 88.44 186 HIS A O 1
ATOM 1399 N N . GLN A 1 187 ? -9.882 18.323 11.579 1.00 88.25 187 GLN A N 1
ATOM 1400 C CA . GLN A 1 187 ? -11.331 18.174 11.501 1.00 88.25 187 GLN A CA 1
ATOM 1401 C C . GLN A 1 187 ? -11.875 17.605 12.808 1.00 88.25 187 GLN A C 1
ATOM 1403 O O . GLN A 1 187 ? -11.258 16.728 13.412 1.00 88.25 187 GLN A O 1
ATOM 1408 N N . ALA A 1 188 ? -13.067 18.041 13.222 1.00 91.44 188 ALA A N 1
ATOM 1409 C CA . ALA A 1 188 ? -13.727 17.490 14.408 1.00 91.44 188 ALA A CA 1
ATOM 1410 C C . ALA A 1 188 ? -13.922 15.964 14.298 1.00 91.44 188 ALA A C 1
ATOM 1412 O O . ALA A 1 188 ? -13.808 15.254 15.296 1.00 91.44 188 ALA A O 1
ATOM 1413 N N . SER A 1 189 ? -14.127 15.445 13.080 1.00 92.44 189 SER A N 1
ATOM 1414 C CA . SER A 1 189 ? -14.207 14.006 12.791 1.00 92.44 189 SER A CA 1
ATOM 1415 C C . SER A 1 189 ? -12.934 13.229 13.145 1.00 92.44 189 SER A C 1
ATOM 1417 O O . SER A 1 189 ? -13.009 12.022 13.362 1.00 92.44 189 SER A O 1
ATOM 1419 N N . GLN A 1 190 ? -11.786 13.896 13.296 1.00 93.75 190 GLN A N 1
ATOM 1420 C CA . GLN A 1 190 ? -10.518 13.293 13.726 1.00 93.75 190 GLN A CA 1
ATOM 1421 C C . GLN A 1 190 ? -10.329 13.275 15.254 1.00 93.75 190 GLN A C 1
ATOM 1423 O O . GLN A 1 190 ? -9.267 12.889 15.752 1.00 93.75 190 GLN A O 1
ATOM 1428 N N . GLN A 1 191 ? -11.352 13.678 16.012 1.00 94.62 191 GLN A N 1
ATOM 1429 C CA . GLN A 1 191 ? -11.406 13.509 17.457 1.00 94.62 191 GLN A CA 1
ATOM 1430 C C . GLN A 1 191 ? -12.231 12.265 17.798 1.00 94.62 191 GLN A C 1
ATOM 1432 O O . GLN A 1 191 ? -13.454 12.241 17.641 1.00 94.62 191 GLN A O 1
ATOM 1437 N N . ALA A 1 192 ? -11.565 11.222 18.291 1.00 94.56 192 ALA A N 1
ATOM 1438 C CA . ALA A 1 192 ? -12.166 9.914 18.520 1.00 94.56 192 ALA A CA 1
ATOM 1439 C C . ALA A 1 192 ? -13.291 9.945 19.566 1.00 94.56 192 ALA A C 1
ATOM 1441 O O . ALA A 1 192 ? -14.285 9.243 19.419 1.00 94.56 192 ALA A O 1
ATOM 1442 N N . SER A 1 193 ? -13.164 10.797 20.589 1.00 94.81 193 SER A N 1
ATOM 1443 C CA . SER A 1 193 ? -14.188 10.973 21.626 1.00 94.81 193 SER A CA 1
ATOM 1444 C C . SER A 1 193 ? -15.396 11.798 21.177 1.00 94.81 193 SER A C 1
ATOM 1446 O O . SER A 1 193 ? -16.401 11.833 21.884 1.00 94.81 193 SER A O 1
ATOM 1448 N N . ASN A 1 194 ? -15.324 12.476 20.026 1.00 94.06 194 ASN A N 1
ATOM 1449 C CA . ASN A 1 194 ? -16.434 13.275 19.528 1.00 94.06 194 ASN A CA 1
ATOM 1450 C C . ASN A 1 194 ? -17.383 12.408 18.692 1.00 94.06 194 ASN A C 1
ATOM 1452 O O . ASN A 1 194 ? -17.070 12.036 17.559 1.00 94.06 194 ASN A O 1
ATOM 1456 N N . VAL A 1 195 ? -18.550 12.109 19.259 1.00 91.50 195 VAL A N 1
ATOM 1457 C CA . VAL A 1 195 ? -19.600 11.287 18.639 1.00 91.50 195 VAL A CA 1
ATOM 1458 C C . VAL A 1 195 ? -20.563 12.086 17.758 1.00 91.50 195 VAL A C 1
ATOM 1460 O O . VAL A 1 195 ? -21.476 11.506 17.201 1.00 91.50 195 VAL A O 1
ATOM 1463 N N . ASN A 1 196 ? -20.384 13.397 17.591 1.00 89.62 196 ASN A N 1
ATOM 1464 C CA . ASN A 1 196 ? -21.286 14.241 16.797 1.00 89.62 196 ASN A CA 1
ATOM 1465 C C . ASN A 1 196 ? -20.514 14.927 15.662 1.00 89.62 196 ASN A C 1
ATOM 1467 O O . ASN A 1 196 ? -20.313 16.140 15.659 1.00 89.62 196 ASN A O 1
ATOM 1471 N N . THR A 1 197 ? -20.011 14.131 14.721 1.00 90.06 197 THR A N 1
ATOM 1472 C CA . THR A 1 197 ? -19.142 14.578 13.616 1.00 90.06 197 THR A CA 1
ATOM 1473 C C . THR A 1 197 ? -19.491 13.855 12.322 1.00 90.06 197 THR A C 1
ATOM 1475 O O . THR A 1 197 ? -20.047 12.773 12.373 1.00 90.06 197 THR A O 1
ATOM 1478 N N . ALA A 1 198 ? -19.134 14.387 11.154 1.00 89.50 198 ALA A N 1
ATOM 1479 C CA . ALA A 1 198 ? -19.291 13.659 9.892 1.00 89.50 198 ALA A CA 1
ATOM 1480 C C . ALA A 1 198 ? -18.258 12.513 9.790 1.00 89.50 198 ALA A C 1
ATOM 1482 O O . ALA A 1 198 ? -17.239 12.638 9.108 1.00 89.50 198 ALA A O 1
ATOM 1483 N N . ARG A 1 199 ? -18.487 11.420 10.529 1.00 92.31 199 ARG A N 1
ATOM 1484 C CA . ARG A 1 199 ? -17.631 10.232 10.576 1.00 92.31 199 ARG A CA 1
ATOM 1485 C C . ARG A 1 199 ? -18.462 8.958 10.672 1.00 92.31 199 ARG A C 1
ATOM 1487 O O . ARG A 1 199 ? -19.401 8.889 11.459 1.00 92.31 199 ARG A O 1
ATOM 1494 N N . LEU A 1 200 ? -18.035 7.926 9.955 1.00 91.75 200 LEU A N 1
ATOM 1495 C CA . LEU A 1 200 ? -18.502 6.558 10.144 1.00 91.75 200 LEU A CA 1
ATOM 1496 C C . LEU A 1 200 ? -17.329 5.668 10.588 1.00 91.75 200 LEU A C 1
ATOM 1498 O O . LEU A 1 200 ? -16.280 5.728 9.953 1.00 91.75 200 LEU A O 1
ATOM 1502 N N . PRO A 1 201 ? -17.469 4.854 11.649 1.00 92.56 201 PRO A N 1
ATOM 1503 C CA . PRO A 1 201 ? -18.555 4.855 12.624 1.00 92.56 201 PRO A CA 1
ATOM 1504 C C . PRO A 1 201 ? -18.587 6.137 13.465 1.00 92.56 201 PRO A C 1
ATOM 1506 O O . PRO A 1 201 ? -17.563 6.773 13.743 1.00 92.56 201 PRO A O 1
ATOM 1509 N N . GLN A 1 202 ? -19.794 6.499 13.889 1.00 91.56 202 GLN A N 1
ATOM 1510 C CA . GLN A 1 202 ? -20.028 7.711 14.660 1.00 91.56 202 GLN A CA 1
ATOM 1511 C C . GLN A 1 202 ? -19.505 7.574 16.100 1.00 91.56 202 GLN A C 1
ATOM 1513 O O . GLN A 1 202 ? -18.727 8.414 16.563 1.00 91.56 202 GLN A O 1
ATOM 1518 N N . ASP A 1 203 ? -19.893 6.488 16.775 1.00 93.62 203 ASP A N 1
ATOM 1519 C CA . ASP A 1 203 ? -19.420 6.118 18.108 1.00 93.62 203 ASP A CA 1
ATOM 1520 C C . ASP A 1 203 ? -18.218 5.171 18.010 1.00 93.62 203 ASP A C 1
ATOM 1522 O O . ASP A 1 203 ? -18.307 4.075 17.455 1.00 93.62 203 ASP A O 1
ATOM 1526 N N . LEU A 1 204 ? -17.084 5.605 18.562 1.00 96.12 204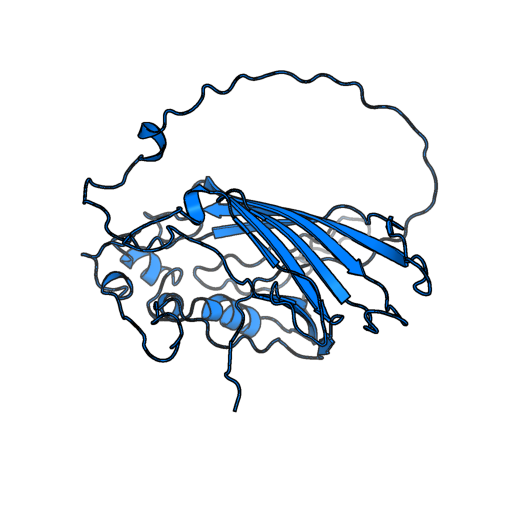 LEU A N 1
ATOM 1527 C CA . LEU A 1 204 ? -15.854 4.818 18.603 1.00 96.12 204 LEU A CA 1
ATOM 1528 C C . LEU A 1 204 ? -15.611 4.146 19.959 1.00 96.12 204 LEU A C 1
ATOM 1530 O O . LEU A 1 204 ? -14.605 3.460 20.115 1.00 96.12 204 LEU A O 1
ATOM 1534 N N . THR A 1 205 ? -16.516 4.287 20.931 1.00 96.19 205 THR A N 1
ATOM 1535 C CA . THR A 1 205 ? -16.410 3.655 22.256 1.00 96.19 205 THR A CA 1
ATOM 1536 C C . THR A 1 205 ? -16.101 2.152 22.191 1.00 96.19 205 THR A C 1
ATOM 1538 O O . THR A 1 205 ? -15.125 1.739 22.832 1.00 96.19 205 THR A O 1
ATOM 1541 N N . PRO A 1 206 ? -16.822 1.316 21.407 1.00 96.00 206 PRO A N 1
ATOM 1542 C CA . PRO A 1 206 ? -16.495 -0.108 21.321 1.00 96.00 206 PRO A CA 1
ATOM 1543 C C . PRO A 1 206 ? -15.104 -0.346 20.715 1.00 96.00 206 PRO A C 1
ATOM 1545 O O . PRO A 1 206 ? -14.357 -1.194 21.196 1.00 96.00 206 PRO A O 1
ATOM 1548 N N . PHE A 1 207 ? -14.699 0.450 19.725 1.00 96.62 207 PHE A N 1
ATOM 1549 C CA . PHE A 1 207 ? -13.391 0.333 19.077 1.00 96.62 207 PHE A CA 1
ATOM 1550 C C . PHE A 1 207 ? -12.237 0.714 20.009 1.00 96.62 207 PHE A C 1
ATOM 1552 O O . PHE A 1 207 ? -11.227 0.013 20.079 1.00 96.62 207 PHE A O 1
ATOM 1559 N N . ILE A 1 208 ? -12.401 1.791 20.778 1.00 96.62 208 ILE A N 1
ATOM 1560 C CA . ILE A 1 208 ? -11.429 2.232 21.782 1.00 96.62 208 ILE A CA 1
ATOM 1561 C C . ILE A 1 208 ? -11.269 1.152 22.859 1.00 96.62 208 ILE A C 1
ATOM 1563 O O . ILE A 1 208 ? -10.141 0.815 23.217 1.00 96.62 208 ILE A O 1
ATOM 1567 N N . ALA A 1 209 ? -12.369 0.548 23.322 1.00 95.38 209 ALA A N 1
ATOM 1568 C CA . ALA A 1 209 ? -12.337 -0.540 24.302 1.00 95.38 209 ALA A CA 1
ATOM 1569 C C . ALA A 1 209 ? -11.633 -1.814 23.784 1.00 95.38 209 ALA A C 1
ATOM 1571 O O . ALA A 1 209 ? -11.084 -2.594 24.574 1.00 95.38 209 ALA A O 1
ATOM 1572 N N . GLN A 1 210 ? -11.633 -2.038 22.465 1.00 94.19 210 GLN A N 1
ATOM 1573 C CA . GLN A 1 210 ? -10.902 -3.134 21.818 1.00 94.19 210 GLN A CA 1
ATOM 1574 C C . GLN A 1 210 ? -9.484 -2.756 21.374 1.00 94.19 210 GLN A C 1
ATOM 1576 O O . GLN A 1 210 ? -8.710 -3.652 21.054 1.00 94.19 210 GLN A O 1
ATOM 1581 N N . GLY A 1 211 ? -9.126 -1.471 21.371 1.00 93.19 211 GLY A N 1
ATOM 1582 C CA . GLY A 1 211 ? -7.833 -0.986 20.881 1.00 93.19 211 GLY A CA 1
ATOM 1583 C C . GLY A 1 211 ? -7.692 -0.971 19.352 1.00 93.19 211 GLY A C 1
ATOM 1584 O O . GLY A 1 211 ? -6.575 -0.835 18.859 1.00 93.19 211 GLY A O 1
ATOM 1585 N N . THR A 1 212 ? -8.791 -1.104 18.604 1.00 93.25 212 THR A N 1
ATOM 1586 C CA . THR A 1 212 ? -8.806 -1.215 17.131 1.00 93.25 212 THR A CA 1
ATOM 1587 C C . THR A 1 212 ? -8.756 0.149 16.443 1.00 93.25 212 THR A C 1
ATOM 1589 O O . THR A 1 212 ? -7.953 0.359 15.541 1.00 93.25 212 THR A O 1
ATOM 1592 N N . ILE A 1 213 ? -9.574 1.103 16.901 1.00 94.81 213 ILE A N 1
ATOM 1593 C CA . ILE A 1 213 ? -9.582 2.498 16.434 1.00 94.81 213 ILE A CA 1
ATOM 1594 C C . ILE A 1 213 ? -9.471 3.406 17.659 1.00 94.81 213 ILE A C 1
ATOM 1596 O O . ILE A 1 213 ? -10.453 3.710 18.331 1.00 94.81 213 ILE A O 1
ATOM 1600 N N . THR A 1 214 ? -8.245 3.824 17.972 1.00 95.62 214 THR A N 1
ATOM 1601 C CA . THR A 1 214 ? -7.938 4.743 19.081 1.00 95.62 214 THR A CA 1
ATOM 1602 C C . THR A 1 214 ? -7.559 6.125 18.552 1.00 95.62 214 THR A C 1
ATOM 1604 O O . THR A 1 214 ? -7.246 6.276 17.373 1.00 95.62 214 THR A O 1
ATOM 1607 N N . GLN A 1 215 ? -7.508 7.147 19.414 1.00 96.19 215 GLN A N 1
ATOM 1608 C CA . GLN A 1 215 ? -7.025 8.474 19.004 1.00 96.19 215 GLN A CA 1
ATOM 1609 C C . GLN A 1 215 ? -5.581 8.435 18.468 1.00 96.19 215 GLN A C 1
ATOM 1611 O O . GLN A 1 215 ? -5.250 9.179 17.545 1.00 96.19 215 GLN A O 1
ATOM 1616 N N . ALA A 1 216 ? -4.729 7.570 19.030 1.00 94.94 216 ALA A N 1
ATOM 1617 C CA . ALA A 1 216 ? -3.348 7.404 18.586 1.00 94.94 216 ALA A CA 1
ATOM 1618 C C . ALA A 1 216 ? -3.281 6.796 17.177 1.00 94.94 216 ALA A C 1
ATOM 1620 O O . ALA A 1 216 ? -2.607 7.351 16.313 1.00 94.94 216 ALA A O 1
ATOM 1621 N N . ILE A 1 217 ? -4.048 5.727 16.931 1.00 94.50 217 ILE A N 1
ATOM 1622 C CA . ILE A 1 217 ? -4.163 5.089 15.610 1.00 94.50 217 ILE A CA 1
ATOM 1623 C C . ILE A 1 217 ? -4.787 6.053 14.597 1.00 94.50 217 ILE A C 1
ATOM 1625 O O . ILE A 1 217 ? -4.302 6.169 13.482 1.00 94.50 217 ILE A O 1
ATOM 1629 N N . MET A 1 218 ? -5.820 6.801 14.987 1.00 93.31 218 MET A N 1
ATOM 1630 C CA . MET A 1 218 ? -6.445 7.796 14.118 1.00 93.31 218 MET A CA 1
ATOM 1631 C C . MET A 1 218 ? -5.467 8.907 13.730 1.00 93.31 218 MET A C 1
ATOM 1633 O O . MET A 1 218 ? -5.468 9.342 12.588 1.00 93.31 218 MET A O 1
ATOM 1637 N N . LYS A 1 219 ? -4.607 9.361 14.650 1.00 94.12 219 LYS A N 1
ATOM 1638 C CA . LYS A 1 219 ? -3.568 10.350 14.334 1.00 94.12 219 LYS A CA 1
ATOM 1639 C C . LYS A 1 219 ? -2.491 9.753 13.427 1.00 94.12 219 LYS A C 1
ATOM 1641 O O . LYS A 1 219 ? -2.047 10.429 12.505 1.00 94.12 219 LYS A O 1
ATOM 1646 N N . ASN A 1 220 ? -2.067 8.524 13.710 1.00 94.50 220 ASN A N 1
ATOM 1647 C CA . ASN A 1 220 ? -0.996 7.834 13.007 1.00 94.50 220 ASN A CA 1
ATOM 1648 C C . ASN A 1 220 ? -1.350 6.355 12.761 1.00 94.50 220 ASN A C 1
ATOM 1650 O O . ASN A 1 220 ? -0.982 5.507 13.580 1.00 94.50 220 ASN A O 1
ATOM 1654 N N . PRO A 1 221 ? -2.004 6.003 11.638 1.00 93.12 221 PRO A N 1
ATOM 1655 C CA . PRO A 1 221 ? -2.348 4.610 11.362 1.00 93.12 221 PRO A CA 1
ATOM 1656 C C . PRO A 1 221 ? -1.128 3.697 11.202 1.00 93.12 221 PRO A C 1
ATOM 1658 O O . PRO A 1 221 ? -1.223 2.507 11.491 1.00 93.12 221 PRO A O 1
ATOM 1661 N N . ALA A 1 222 ? 0.043 4.238 10.836 1.00 91.88 222 ALA A N 1
ATOM 1662 C CA . ALA A 1 222 ? 1.281 3.456 10.764 1.00 91.88 222 ALA A CA 1
ATOM 1663 C C . ALA A 1 222 ? 1.740 2.926 12.135 1.00 91.88 222 ALA A C 1
ATOM 1665 O O . ALA A 1 222 ? 2.525 1.982 12.195 1.00 91.88 222 ALA A O 1
ATOM 1666 N N . GLN A 1 223 ? 1.202 3.457 13.242 1.00 91.38 223 GLN A N 1
ATOM 1667 C CA . GLN A 1 223 ? 1.381 2.868 14.570 1.00 91.38 223 GLN A CA 1
ATOM 1668 C C . GLN A 1 223 ? 0.944 1.397 14.603 1.00 91.38 223 GLN A C 1
ATOM 1670 O O . GLN A 1 223 ? 1.534 0.603 15.331 1.00 91.38 223 GLN A O 1
ATOM 1675 N N . ILE A 1 224 ? -0.050 1.014 13.786 1.00 89.88 224 ILE A N 1
ATOM 1676 C CA . ILE A 1 224 ? -0.516 -0.372 13.725 1.00 89.88 224 ILE A CA 1
ATOM 1677 C C . ILE A 1 224 ? 0.632 -1.317 13.350 1.00 89.88 224 ILE A C 1
ATOM 1679 O O . ILE A 1 224 ? 0.844 -2.321 14.031 1.00 89.88 224 ILE A O 1
ATOM 1683 N N . LEU A 1 225 ? 1.382 -0.958 12.306 1.00 89.88 225 LEU A N 1
ATOM 1684 C CA . LEU A 1 225 ? 2.527 -1.724 11.819 1.00 89.88 225 LEU A CA 1
ATOM 1685 C C . LEU A 1 225 ? 3.682 -1.682 12.819 1.00 89.88 225 LEU A C 1
ATOM 1687 O O . LEU A 1 225 ? 4.248 -2.720 13.133 1.00 89.88 225 LEU A O 1
ATOM 1691 N N . ASN A 1 226 ? 3.971 -0.513 13.395 1.00 90.50 226 ASN A N 1
ATOM 1692 C CA . ASN A 1 226 ? 5.045 -0.376 14.378 1.00 90.50 226 ASN A CA 1
ATOM 1693 C C . ASN A 1 226 ? 4.832 -1.253 15.620 1.00 90.50 226 ASN A C 1
ATOM 1695 O O . ASN A 1 226 ? 5.774 -1.914 16.054 1.00 90.50 226 ASN A O 1
ATOM 1699 N N . ASP A 1 227 ? 3.616 -1.316 16.183 1.00 87.69 227 ASP A N 1
ATOM 1700 C CA . ASP A 1 227 ? 3.425 -2.190 17.349 1.00 87.69 227 ASP A CA 1
ATOM 1701 C C . ASP A 1 227 ? 3.427 -3.673 16.962 1.00 87.69 227 ASP A C 1
ATOM 1703 O O . ASP A 1 227 ? 3.848 -4.484 17.780 1.00 87.69 227 ASP A O 1
ATOM 1707 N N . ILE A 1 228 ? 3.007 -4.042 15.742 1.00 86.19 228 ILE A N 1
ATOM 1708 C CA . ILE A 1 228 ? 3.178 -5.419 15.245 1.00 86.19 228 ILE A CA 1
ATOM 1709 C C . ILE A 1 228 ? 4.671 -5.745 15.157 1.00 86.19 228 ILE A C 1
ATOM 1711 O O . ILE A 1 228 ? 5.115 -6.702 15.783 1.00 86.19 228 ILE A O 1
ATOM 1715 N N . ASN A 1 229 ? 5.456 -4.910 14.474 1.00 89.25 229 ASN A N 1
ATOM 1716 C CA . ASN A 1 229 ? 6.891 -5.115 14.289 1.00 89.25 229 ASN A CA 1
ATOM 1717 C C . ASN A 1 229 ? 7.638 -5.191 15.625 1.00 89.25 229 ASN A C 1
ATOM 1719 O O . ASN A 1 229 ? 8.553 -5.994 15.763 1.00 89.25 229 ASN A O 1
ATOM 1723 N N . SER A 1 230 ? 7.203 -4.436 16.642 1.00 89.19 230 SER A N 1
ATOM 1724 C CA . SER A 1 230 ? 7.782 -4.486 17.994 1.00 89.19 230 SER A CA 1
ATOM 1725 C C . SER A 1 230 ? 7.692 -5.855 18.685 1.00 89.19 230 SER A C 1
ATOM 1727 O O . SER A 1 230 ? 8.391 -6.092 19.667 1.00 89.19 230 SER A O 1
ATOM 1729 N N . GLN A 1 231 ? 6.832 -6.749 18.191 1.00 84.75 231 GLN A N 1
ATOM 1730 C CA . GLN A 1 231 ? 6.640 -8.099 18.726 1.00 84.75 231 GLN A CA 1
ATOM 1731 C C . GLN A 1 231 ? 7.331 -9.181 17.901 1.00 84.75 231 GLN A C 1
ATOM 1733 O O . GLN A 1 231 ? 7.368 -10.339 18.319 1.00 84.75 231 GLN A O 1
ATOM 1738 N N . LEU A 1 232 ? 7.836 -8.827 16.722 1.00 85.69 232 LEU A N 1
ATOM 1739 C CA . LEU A 1 232 ? 8.470 -9.750 15.798 1.00 85.69 232 LEU A CA 1
ATOM 1740 C C . LEU A 1 232 ? 9.988 -9.674 15.969 1.00 85.69 232 LEU A C 1
ATOM 1742 O O . LEU A 1 232 ? 10.564 -8.596 16.103 1.00 85.69 232 LEU A O 1
ATOM 1746 N N . SER A 1 233 ? 10.662 -10.823 15.910 1.00 89.88 233 SER A N 1
ATOM 1747 C CA . SER A 1 233 ? 12.120 -10.854 15.773 1.00 89.88 233 SER A CA 1
ATOM 1748 C C . SER A 1 233 ? 12.476 -10.738 14.290 1.00 89.88 233 SER A C 1
ATOM 1750 O O . SER A 1 233 ? 12.730 -11.732 13.614 1.00 89.88 233 SER A O 1
ATOM 1752 N N . ILE A 1 234 ? 12.399 -9.522 13.747 1.00 90.75 234 ILE A N 1
ATOM 1753 C CA . ILE A 1 234 ? 12.743 -9.253 12.344 1.00 90.75 234 ILE A CA 1
ATOM 1754 C C . ILE A 1 234 ? 14.266 -9.232 12.215 1.00 90.75 234 ILE A C 1
ATOM 1756 O O . ILE A 1 234 ? 14.928 -8.366 12.789 1.00 90.75 234 ILE A O 1
ATOM 1760 N N . ILE A 1 235 ? 14.813 -10.187 11.465 1.00 93.88 235 ILE A N 1
ATOM 1761 C CA . ILE A 1 235 ? 16.263 -10.336 11.269 1.00 93.88 235 ILE A CA 1
ATOM 1762 C C . ILE A 1 235 ? 16.742 -9.691 9.968 1.00 93.88 235 ILE A C 1
ATOM 1764 O O . ILE A 1 235 ? 17.895 -9.288 9.871 1.00 93.88 235 ILE A O 1
ATOM 1768 N N . GL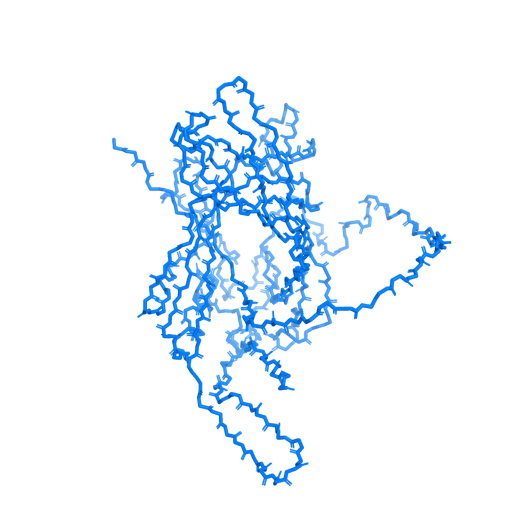U A 1 236 ? 15.851 -9.543 8.990 1.00 95.69 236 GLU A N 1
ATOM 1769 C CA . GLU A 1 236 ? 16.157 -8.952 7.693 1.00 95.69 236 GLU A CA 1
ATOM 1770 C C . GLU A 1 236 ? 14.913 -8.280 7.114 1.00 95.69 236 GLU A C 1
ATOM 1772 O O . GLU A 1 236 ? 13.803 -8.796 7.251 1.00 95.69 236 GLU A O 1
ATOM 1777 N N . THR A 1 237 ? 15.107 -7.154 6.432 1.00 95.56 237 THR A N 1
ATOM 1778 C CA . THR A 1 237 ? 14.073 -6.484 5.648 1.00 95.56 237 THR A CA 1
ATOM 1779 C C . THR A 1 237 ? 14.587 -6.158 4.253 1.00 95.56 237 THR A C 1
ATOM 1781 O O . THR A 1 237 ? 15.586 -5.453 4.090 1.00 95.56 237 THR A O 1
ATOM 1784 N N . ILE A 1 238 ? 13.855 -6.610 3.239 1.00 94.75 238 ILE A N 1
ATOM 1785 C CA . ILE A 1 238 ? 14.007 -6.168 1.854 1.00 94.75 238 ILE A CA 1
ATOM 1786 C C . ILE A 1 238 ? 13.084 -4.968 1.642 1.00 94.75 238 ILE A C 1
ATOM 1788 O O . ILE A 1 238 ? 11.882 -5.059 1.881 1.00 94.75 238 ILE A O 1
ATOM 1792 N N . THR A 1 239 ? 13.634 -3.844 1.193 1.00 93.69 239 THR A N 1
ATOM 1793 C CA . THR A 1 239 ? 12.903 -2.593 0.979 1.00 93.69 239 THR A CA 1
ATOM 1794 C C . THR A 1 239 ? 12.975 -2.171 -0.477 1.00 93.69 239 THR A C 1
ATOM 1796 O O . THR A 1 239 ? 14.049 -2.157 -1.070 1.00 93.69 239 THR A O 1
ATOM 1799 N N . PHE A 1 240 ? 11.853 -1.758 -1.052 1.00 93.00 240 PHE A N 1
ATOM 1800 C CA . PHE A 1 240 ? 11.842 -1.097 -2.356 1.00 93.00 240 PHE A CA 1
ATOM 1801 C C . PHE A 1 240 ? 10.746 -0.047 -2.421 1.00 93.00 240 PHE A C 1
ATOM 1803 O O . PHE A 1 240 ? 9.673 -0.225 -1.849 1.00 93.00 240 PHE A O 1
ATOM 1810 N N . ALA A 1 241 ? 11.022 1.043 -3.129 1.00 94.75 241 ALA A N 1
ATOM 1811 C CA . ALA A 1 241 ? 10.091 2.140 -3.335 1.00 94.75 241 ALA A CA 1
ATOM 1812 C C . ALA A 1 241 ? 9.791 2.299 -4.823 1.00 94.75 241 ALA A C 1
ATOM 1814 O O . ALA A 1 241 ? 10.667 2.078 -5.653 1.00 94.75 241 ALA A O 1
ATOM 1815 N N . VAL A 1 242 ? 8.565 2.693 -5.148 1.00 96.06 242 VAL A N 1
ATOM 1816 C CA . VAL A 1 242 ? 8.130 3.042 -6.498 1.00 96.06 242 VAL A CA 1
ATOM 1817 C C . VAL A 1 242 ? 7.373 4.361 -6.474 1.00 96.06 242 VAL A C 1
ATOM 1819 O O . VAL A 1 242 ? 6.627 4.646 -5.537 1.00 96.06 242 VAL A O 1
ATOM 1822 N N . SER A 1 243 ? 7.540 5.149 -7.528 1.00 97.31 243 SER A N 1
ATOM 1823 C CA . SER A 1 243 ? 6.866 6.427 -7.720 1.00 97.31 243 SER A CA 1
ATOM 1824 C C . SER A 1 243 ? 6.343 6.548 -9.141 1.00 97.31 243 SER A C 1
ATOM 1826 O O . SER A 1 243 ? 6.970 6.085 -10.091 1.00 97.31 243 SER A O 1
ATOM 1828 N N . THR A 1 244 ? 5.197 7.201 -9.306 1.00 97.38 244 THR A N 1
ATOM 1829 C CA . THR A 1 244 ? 4.712 7.623 -10.626 1.00 97.38 244 THR A CA 1
ATOM 1830 C C . THR A 1 244 ? 5.374 8.918 -11.104 1.00 97.38 244 THR A C 1
ATOM 1832 O O . THR A 1 244 ? 5.047 9.402 -12.186 1.00 97.38 244 THR A O 1
ATOM 1835 N N . LEU A 1 245 ? 6.229 9.541 -10.288 1.00 95.19 245 LEU A N 1
ATOM 1836 C CA . LEU A 1 245 ? 6.921 10.773 -10.638 1.00 95.19 245 LEU A CA 1
ATOM 1837 C C . LEU A 1 245 ? 8.076 10.478 -11.601 1.00 95.19 245 LEU A C 1
ATOM 1839 O O . LEU A 1 245 ? 9.079 9.880 -11.222 1.00 95.19 245 LEU A O 1
ATOM 1843 N N . SER A 1 246 ? 7.965 10.975 -12.832 1.00 92.69 246 SER A N 1
ATOM 1844 C CA . SER A 1 246 ? 9.078 10.960 -13.783 1.00 92.69 246 SER A CA 1
ATOM 1845 C C . SER A 1 246 ? 10.125 11.998 -13.386 1.00 92.69 246 SER A C 1
ATOM 1847 O O . SER A 1 246 ? 9.801 13.168 -13.172 1.00 92.69 246 SER A O 1
ATOM 1849 N N . THR A 1 247 ? 11.398 11.607 -13.381 1.00 88.94 247 THR A N 1
ATOM 1850 C CA . THR A 1 247 ? 12.527 12.530 -13.177 1.00 88.94 247 THR A CA 1
ATOM 1851 C C . THR A 1 247 ? 13.442 12.553 -14.402 1.00 88.94 247 THR A C 1
ATOM 1853 O O . THR A 1 247 ? 13.278 11.763 -15.329 1.00 88.94 247 THR A O 1
ATOM 1856 N N . SER A 1 248 ? 14.414 13.471 -14.442 1.00 85.31 248 SER A N 1
ATOM 1857 C CA . SER A 1 248 ? 15.403 13.503 -15.530 1.00 85.31 248 SER A CA 1
ATOM 1858 C C . SER A 1 248 ? 16.392 12.335 -15.473 1.00 85.31 248 SER A C 1
ATOM 1860 O O . SER A 1 248 ? 16.962 11.978 -16.499 1.00 85.31 248 SER A O 1
ATOM 1862 N N . THR A 1 249 ? 16.620 11.763 -14.288 1.00 84.12 249 THR A N 1
ATOM 1863 C CA . THR A 1 249 ? 17.525 10.622 -14.069 1.00 84.12 249 THR A CA 1
ATOM 1864 C C . THR A 1 249 ? 16.805 9.279 -14.140 1.00 84.12 249 THR A C 1
ATOM 1866 O O . THR A 1 249 ? 17.420 8.281 -14.493 1.00 84.12 249 THR A O 1
ATOM 1869 N N . GLU A 1 250 ? 15.506 9.261 -13.851 1.00 86.25 250 GLU A N 1
ATOM 1870 C CA . GLU A 1 250 ? 14.631 8.090 -13.924 1.00 86.25 250 GLU A CA 1
ATOM 1871 C C . GLU A 1 250 ? 13.373 8.478 -14.718 1.00 86.25 250 GLU A C 1
ATOM 1873 O O . GLU A 1 250 ? 12.334 8.793 -14.126 1.00 86.25 250 GLU A O 1
ATOM 1878 N N . PRO A 1 251 ? 13.467 8.554 -16.059 1.00 90.25 251 PRO A N 1
ATOM 1879 C CA . PRO A 1 251 ? 12.330 8.916 -16.893 1.00 90.25 251 PRO A CA 1
ATOM 1880 C C . PRO A 1 251 ? 11.300 7.784 -16.934 1.00 90.25 251 PRO A C 1
ATOM 1882 O O . PRO A 1 251 ? 11.663 6.608 -16.892 1.00 90.25 251 PRO A O 1
ATOM 1885 N N . GLY A 1 252 ? 10.024 8.141 -17.065 1.00 88.75 252 GLY A N 1
ATOM 1886 C CA . GLY A 1 252 ? 8.911 7.190 -17.097 1.00 88.75 252 GLY A CA 1
ATOM 1887 C C . GLY A 1 252 ? 7.993 7.307 -15.881 1.00 88.75 252 GLY A C 1
ATOM 1888 O O . GLY A 1 252 ? 8.184 8.151 -15.010 1.00 88.75 252 GLY A O 1
ATOM 1889 N N . GLY A 1 253 ? 6.957 6.473 -15.857 1.00 94.12 253 GLY A N 1
ATOM 1890 C CA . GLY A 1 253 ? 5.897 6.530 -14.858 1.00 94.12 253 GLY A CA 1
ATOM 1891 C C . GLY A 1 253 ? 4.752 7.484 -15.215 1.00 94.12 253 GLY A C 1
ATOM 1892 O O . GLY A 1 253 ? 4.744 8.132 -16.264 1.00 94.12 253 GLY A O 1
ATOM 1893 N N . GLY A 1 254 ? 3.739 7.522 -14.355 1.00 96.62 254 GLY A N 1
ATOM 1894 C CA . GLY A 1 254 ? 2.616 8.446 -14.460 1.00 96.62 254 GLY A CA 1
ATOM 1895 C C . GLY A 1 254 ? 1.316 7.894 -13.891 1.00 96.62 254 GLY A C 1
ATOM 1896 O O . GLY A 1 254 ? 1.224 6.748 -13.445 1.00 96.62 254 GLY A O 1
ATOM 1897 N N . THR A 1 255 ? 0.294 8.740 -13.928 1.00 96.94 255 THR A N 1
ATOM 1898 C CA . THR A 1 255 ? -1.088 8.393 -13.599 1.00 96.94 255 THR A CA 1
ATOM 1899 C C . THR A 1 255 ? -1.980 8.746 -14.787 1.00 96.94 255 THR A C 1
ATOM 1901 O O . THR A 1 255 ? -1.705 9.697 -15.520 1.00 96.94 255 THR A O 1
ATOM 1904 N N . ALA A 1 256 ? -3.048 7.983 -14.998 1.00 96.50 256 ALA A N 1
ATOM 1905 C CA . ALA A 1 256 ? -4.103 8.341 -15.940 1.00 96.50 256 ALA A CA 1
ATOM 1906 C C . ALA A 1 256 ? -5.459 8.184 -15.255 1.00 96.50 256 ALA A C 1
ATOM 1908 O O . ALA A 1 256 ? -5.712 7.172 -14.608 1.00 96.50 256 ALA A O 1
ATOM 1909 N N . ASN A 1 257 ? -6.315 9.196 -15.382 1.00 96.06 257 ASN A N 1
ATOM 1910 C CA . ASN A 1 257 ? -7.597 9.282 -14.688 1.00 96.06 257 ASN A CA 1
ATOM 1911 C C . ASN A 1 257 ? -8.758 9.305 -15.685 1.00 96.06 257 ASN A C 1
ATOM 1913 O O . ASN A 1 257 ? -8.648 9.888 -16.765 1.00 96.06 257 ASN A O 1
ATOM 1917 N N . ILE A 1 258 ? -9.903 8.743 -15.299 1.00 95.56 258 ILE A N 1
ATOM 1918 C CA . ILE A 1 258 ? -11.153 8.902 -16.050 1.00 95.56 258 ILE A CA 1
ATOM 1919 C C . ILE A 1 258 ? -11.677 10.342 -15.963 1.00 95.56 258 ILE A C 1
ATOM 1921 O O . ILE A 1 258 ? -11.406 11.081 -15.012 1.00 95.56 258 ILE A O 1
ATOM 1925 N N . ALA A 1 259 ? -12.516 10.721 -16.929 1.00 93.88 259 ALA A N 1
ATOM 1926 C CA . ALA A 1 259 ? -13.060 12.076 -17.040 1.00 93.88 259 ALA A CA 1
ATOM 1927 C C . ALA A 1 259 ? -13.802 12.554 -15.778 1.00 93.88 259 ALA A C 1
ATOM 1929 O O . ALA A 1 259 ? -13.704 13.729 -15.425 1.00 93.88 259 ALA A O 1
ATOM 1930 N N . PHE A 1 260 ? -14.497 11.650 -15.073 1.00 92.06 260 PHE A N 1
ATOM 1931 C CA . PHE A 1 260 ? -15.208 11.975 -13.832 1.00 92.06 260 PHE A CA 1
ATOM 1932 C C . PHE A 1 260 ? -14.279 12.511 -12.735 1.00 92.06 260 PHE A C 1
ATOM 1934 O O . PHE A 1 260 ? -14.687 13.378 -11.967 1.00 92.06 260 PHE A O 1
ATOM 1941 N N . LEU A 1 261 ? -13.036 12.028 -12.662 1.00 92.25 261 LEU A N 1
ATOM 1942 C CA . LEU A 1 261 ? -12.078 12.461 -11.644 1.00 92.25 261 LEU A CA 1
ATOM 1943 C C . LEU A 1 261 ? -11.452 13.813 -11.988 1.00 92.25 261 LEU A C 1
ATOM 1945 O O . LEU A 1 261 ? -11.242 14.635 -11.097 1.00 92.25 261 LEU A O 1
ATOM 1949 N N . VAL A 1 262 ? -11.163 14.036 -13.274 1.00 90.06 262 VAL A N 1
ATOM 1950 C CA . VAL A 1 262 ? -10.471 15.238 -13.758 1.00 90.06 262 VAL A CA 1
ATOM 1951 C C . VAL A 1 262 ? -11.407 16.442 -13.817 1.00 90.06 262 VAL A C 1
ATOM 1953 O O . VAL A 1 262 ? -10.996 17.520 -13.415 1.00 90.06 262 VAL A O 1
ATOM 1956 N N . VAL A 1 263 ? -12.649 16.247 -14.278 1.00 83.50 263 VAL A N 1
ATOM 1957 C CA . VAL A 1 263 ? -13.674 17.280 -14.520 1.00 83.50 263 VAL A CA 1
ATOM 1958 C C . VAL A 1 263 ? -13.159 18.483 -15.322 1.00 83.50 263 VAL A C 1
ATOM 1960 O O . VAL A 1 263 ? -12.447 19.355 -14.831 1.00 83.50 263 VAL A O 1
ATOM 1963 N N . GLN A 1 264 ? -13.585 18.602 -16.577 1.00 74.81 264 GLN A N 1
ATOM 1964 C CA . GLN A 1 264 ? -13.220 19.763 -17.387 1.00 74.81 264 GLN A CA 1
ATOM 1965 C C . GLN A 1 264 ? -13.995 21.016 -16.933 1.00 74.81 264 GLN A C 1
ATOM 1967 O O . GLN A 1 264 ? -15.213 20.968 -16.783 1.00 74.81 264 GLN A O 1
ATOM 1972 N N . ASN A 1 265 ? -13.299 22.146 -16.760 1.00 73.06 265 ASN A N 1
ATOM 1973 C CA . ASN A 1 265 ? -13.873 23.460 -16.414 1.00 73.06 265 ASN A CA 1
ATOM 1974 C C . ASN A 1 265 ? -14.622 23.530 -15.069 1.00 73.06 265 ASN A C 1
ATOM 1976 O O . ASN A 1 265 ? -15.515 24.363 -14.898 1.00 73.06 265 ASN A O 1
ATOM 1980 N N . ALA A 1 266 ? -14.272 22.686 -14.098 1.00 67.50 266 ALA A N 1
ATOM 1981 C CA . ALA A 1 266 ? -14.834 22.805 -12.761 1.00 67.50 266 ALA A CA 1
ATOM 1982 C C . ALA A 1 266 ? -14.387 24.116 -12.095 1.00 67.50 266 ALA A C 1
ATOM 1984 O O . ALA A 1 266 ? -13.201 24.318 -11.839 1.00 67.50 266 ALA A O 1
ATOM 1985 N N . VAL A 1 267 ? -15.349 24.974 -11.742 1.00 71.50 267 VAL A N 1
ATOM 1986 C CA . VAL A 1 267 ? -15.108 26.201 -10.954 1.00 71.50 267 VAL A CA 1
ATOM 1987 C C . VAL A 1 267 ? -14.441 25.880 -9.606 1.00 71.50 267 VAL A C 1
ATOM 1989 O O . VAL A 1 267 ? -13.713 26.703 -9.061 1.00 71.50 267 VAL A O 1
ATOM 1992 N N . SER A 1 268 ? -14.652 24.666 -9.091 1.00 73.94 268 SER A N 1
ATOM 1993 C CA . SER A 1 268 ? -14.154 24.193 -7.794 1.00 73.94 268 SER A CA 1
ATOM 1994 C C . SER A 1 268 ? -12.958 23.234 -7.887 1.00 73.94 268 SER A C 1
ATOM 1996 O O . SER A 1 268 ? -12.552 22.687 -6.866 1.00 73.94 268 SER A O 1
ATOM 1998 N N . GLY A 1 269 ? -12.379 23.036 -9.078 1.00 78.19 269 GLY A N 1
ATOM 1999 C CA . GLY A 1 269 ? -11.300 22.067 -9.296 1.00 78.19 269 GLY A CA 1
ATOM 2000 C C . GLY A 1 269 ? -11.785 20.622 -9.515 1.00 78.19 269 GLY A C 1
ATOM 2001 O O . GLY A 1 269 ? -12.990 20.374 -9.567 1.00 78.19 269 GLY A O 1
ATOM 2002 N N . PRO A 1 270 ? -10.856 19.668 -9.711 1.00 85.75 270 PRO A N 1
ATOM 2003 C CA . PRO A 1 270 ? -11.187 18.275 -10.012 1.00 85.75 270 PRO A CA 1
ATOM 2004 C C . PRO A 1 270 ? -11.898 17.581 -8.843 1.00 85.75 270 PRO A C 1
ATOM 2006 O O . PRO A 1 270 ? -11.689 17.941 -7.687 1.00 85.75 270 PRO A O 1
ATOM 2009 N N . ASN A 1 271 ? -12.654 16.516 -9.133 1.00 85.44 271 ASN A N 1
ATOM 2010 C CA . ASN A 1 271 ? -13.280 15.692 -8.093 1.00 85.44 271 ASN A CA 1
ATOM 2011 C C . ASN A 1 271 ? -12.231 14.914 -7.281 1.00 85.44 271 ASN A C 1
ATOM 2013 O O . ASN A 1 271 ? -12.268 14.923 -6.054 1.00 85.44 271 ASN A O 1
ATOM 2017 N N . ALA A 1 272 ? -11.305 14.231 -7.966 1.00 87.88 272 ALA A N 1
ATOM 2018 C CA . ALA A 1 272 ? -10.218 13.468 -7.343 1.00 87.88 272 ALA A CA 1
ATOM 2019 C C . ALA A 1 272 ? -9.113 13.139 -8.364 1.00 87.88 272 ALA A C 1
ATOM 2021 O O . ALA A 1 272 ? -8.783 11.980 -8.606 1.00 87.88 272 ALA A O 1
ATOM 2022 N N . ASN A 1 273 ? -8.555 14.167 -9.008 1.00 90.44 273 ASN A N 1
ATOM 2023 C CA . ASN A 1 273 ? -7.474 13.995 -9.979 1.00 90.44 273 ASN A CA 1
ATOM 2024 C C . ASN A 1 273 ? -6.190 13.514 -9.282 1.00 90.44 273 ASN A C 1
ATOM 2026 O O . ASN A 1 273 ? -5.486 14.309 -8.654 1.00 90.44 273 ASN A O 1
ATOM 2030 N N . ALA A 1 274 ? -5.884 12.220 -9.392 1.00 91.44 274 ALA A N 1
ATOM 2031 C CA . ALA A 1 274 ? -4.626 11.672 -8.907 1.00 91.44 274 ALA A CA 1
ATOM 2032 C C . ALA A 1 274 ? -3.483 12.177 -9.794 1.00 91.44 274 ALA A C 1
ATOM 2034 O O . ALA A 1 274 ? -3.503 11.962 -10.999 1.00 91.44 274 ALA A O 1
ATOM 2035 N N . VAL A 1 275 ? -2.500 12.854 -9.204 1.00 90.69 275 VAL A N 1
ATOM 2036 C CA . VAL A 1 275 ? -1.353 13.417 -9.942 1.00 90.69 275 VAL A CA 1
ATOM 2037 C C . VAL A 1 275 ? -0.068 12.634 -9.710 1.00 90.69 275 VAL A C 1
ATOM 2039 O O . VAL A 1 275 ? 0.790 12.573 -10.585 1.00 90.69 275 VAL A O 1
ATOM 2042 N N . GLN A 1 276 ? 0.052 12.016 -8.538 1.00 92.56 276 GLN A N 1
ATOM 2043 C CA . GLN A 1 276 ? 1.230 11.280 -8.116 1.00 92.56 276 GLN A CA 1
ATOM 2044 C C . GLN A 1 276 ? 0.823 10.193 -7.124 1.00 92.56 276 GLN A C 1
ATOM 2046 O O . GLN A 1 276 ? -0.046 10.407 -6.276 1.00 92.56 276 GLN A O 1
ATOM 2051 N N . MET A 1 277 ? 1.475 9.043 -7.229 1.00 93.94 277 MET A N 1
ATOM 2052 C CA . MET A 1 277 ? 1.468 7.997 -6.224 1.00 93.94 277 MET A CA 1
ATOM 2053 C C . MET A 1 277 ? 2.911 7.621 -5.926 1.00 93.94 277 MET A C 1
ATOM 2055 O O . MET A 1 277 ? 3.725 7.473 -6.836 1.00 93.94 277 MET A O 1
ATOM 2059 N N . ASP A 1 278 ? 3.193 7.436 -4.647 1.00 93.81 278 ASP A N 1
ATOM 2060 C CA . ASP A 1 278 ? 4.432 6.848 -4.185 1.00 93.81 278 ASP A CA 1
ATOM 2061 C C . ASP A 1 278 ? 4.112 5.740 -3.188 1.00 93.81 278 ASP A C 1
ATOM 2063 O O . ASP A 1 278 ? 3.245 5.924 -2.328 1.00 93.81 278 ASP A O 1
ATOM 2067 N N . ALA A 1 279 ? 4.837 4.630 -3.277 1.00 92.44 279 ALA A N 1
ATOM 2068 C CA . ALA A 1 279 ? 4.704 3.488 -2.389 1.00 92.44 279 ALA A CA 1
ATOM 2069 C C . ALA A 1 279 ? 6.075 2.911 -2.045 1.00 92.44 279 ALA A C 1
ATOM 2071 O O . ALA A 1 279 ? 6.966 2.881 -2.883 1.00 92.44 279 ALA A O 1
ATOM 2072 N N . THR A 1 280 ? 6.222 2.393 -0.830 1.00 92.19 280 THR A N 1
ATOM 2073 C CA . THR A 1 280 ? 7.359 1.554 -0.440 1.00 92.19 280 THR A CA 1
ATOM 2074 C C . THR A 1 280 ? 6.809 0.280 0.148 1.00 92.19 280 THR A C 1
ATOM 2076 O O . THR A 1 280 ? 5.756 0.272 0.787 1.00 92.19 280 THR A O 1
ATOM 2079 N N . PHE A 1 281 ? 7.548 -0.783 -0.086 1.00 90.81 281 PHE A N 1
ATOM 2080 C CA . PHE A 1 281 ? 7.253 -2.120 0.356 1.00 90.81 281 PHE A CA 1
ATOM 2081 C C . PHE A 1 281 ? 8.398 -2.585 1.234 1.00 90.81 281 PHE A C 1
ATOM 2083 O O . PHE A 1 281 ? 9.567 -2.309 0.949 1.00 90.81 281 PHE A O 1
ATOM 2090 N N . TRP A 1 282 ? 8.031 -3.303 2.285 1.00 91.50 282 TRP A N 1
ATOM 2091 C CA . TRP A 1 282 ? 8.952 -3.987 3.172 1.00 91.50 282 TRP A CA 1
ATOM 2092 C C . TRP A 1 282 ? 8.568 -5.456 3.195 1.00 91.50 282 TRP A C 1
ATOM 2094 O O . TRP A 1 282 ? 7.412 -5.793 3.457 1.00 91.50 282 TRP A O 1
ATOM 2104 N N . VAL A 1 283 ? 9.532 -6.313 2.882 1.00 90.06 283 VAL A N 1
ATOM 2105 C CA . VAL A 1 283 ? 9.401 -7.763 2.981 1.00 90.06 283 VAL A CA 1
ATOM 2106 C C . VAL A 1 283 ? 10.328 -8.210 4.095 1.00 90.06 283 VAL A C 1
ATOM 2108 O O . VAL A 1 283 ? 11.545 -8.080 3.987 1.00 90.06 283 VAL A O 1
ATOM 2111 N N . GLU A 1 284 ? 9.736 -8.677 5.186 1.00 89.88 284 GLU A N 1
ATOM 2112 C CA . GLU A 1 284 ? 10.441 -8.978 6.428 1.00 89.88 284 GLU A CA 1
ATOM 2113 C C . GLU A 1 284 ? 10.668 -10.486 6.572 1.00 89.88 284 GLU A C 1
ATOM 2115 O O . GLU A 1 284 ? 9.740 -11.289 6.421 1.00 89.88 284 GLU A O 1
ATOM 2120 N N . THR A 1 285 ? 11.895 -10.861 6.930 1.00 87.94 285 THR A N 1
ATOM 2121 C CA . THR A 1 285 ? 12.228 -12.196 7.426 1.00 87.94 285 THR A CA 1
ATOM 2122 C C . THR A 1 285 ? 12.135 -12.173 8.946 1.00 87.94 285 THR A C 1
ATOM 2124 O O . THR A 1 285 ? 12.893 -11.474 9.623 1.00 87.94 285 THR A O 1
ATOM 2127 N N . VAL A 1 286 ? 11.201 -12.954 9.488 1.00 87.50 286 VAL A N 1
ATOM 2128 C CA . VAL A 1 286 ? 10.921 -13.023 10.926 1.00 87.50 286 VAL A CA 1
ATOM 2129 C C . VAL A 1 286 ? 11.428 -14.342 11.493 1.00 87.50 286 VAL A C 1
ATOM 2131 O O . VAL A 1 286 ? 11.033 -15.417 11.042 1.00 87.50 286 VAL A O 1
ATOM 2134 N N . GLN A 1 287 ? 12.265 -14.265 12.522 1.00 85.94 287 GLN A N 1
ATOM 2135 C CA . GLN A 1 287 ? 12.622 -15.404 13.354 1.00 85.94 287 GLN A CA 1
ATOM 2136 C C . GLN A 1 287 ? 11.504 -15.663 14.374 1.00 85.94 287 GLN A C 1
ATOM 2138 O O . GLN A 1 287 ? 11.046 -14.750 15.062 1.00 85.94 287 GLN A O 1
ATOM 2143 N N . ALA A 1 288 ? 11.054 -16.913 14.482 1.00 80.44 288 ALA A N 1
ATOM 2144 C CA . ALA A 1 288 ? 10.001 -17.304 15.415 1.00 80.44 288 ALA A CA 1
ATOM 2145 C C . ALA A 1 288 ? 10.343 -18.617 16.122 1.00 80.44 288 ALA A C 1
ATOM 2147 O O . ALA A 1 288 ? 10.850 -19.554 15.505 1.00 80.44 288 ALA A O 1
ATOM 2148 N N . GLU A 1 289 ? 10.012 -18.696 17.411 1.00 77.00 289 GLU A N 1
ATOM 2149 C CA . GLU A 1 289 ? 10.012 -19.953 18.153 1.00 77.00 289 GLU A CA 1
ATOM 2150 C C . GLU A 1 289 ? 8.689 -20.689 17.901 1.00 77.00 289 GLU A C 1
ATOM 2152 O O . GLU A 1 289 ? 7.595 -20.143 18.104 1.00 77.00 289 GLU A O 1
ATOM 2157 N N . ILE A 1 290 ? 8.793 -21.934 17.438 1.00 74.19 290 ILE A N 1
ATOM 2158 C CA . ILE A 1 290 ? 7.650 -22.813 17.192 1.00 74.19 290 ILE A CA 1
ATOM 2159 C C . ILE A 1 290 ? 7.574 -23.870 18.290 1.00 74.19 290 ILE A C 1
ATOM 2161 O O . ILE A 1 290 ? 8.546 -24.571 18.564 1.00 74.19 290 ILE A O 1
ATOM 2165 N N . THR A 1 291 ? 6.397 -24.014 18.897 1.00 69.81 291 THR A N 1
ATOM 2166 C CA . THR A 1 291 ? 6.119 -25.144 19.790 1.00 69.81 291 THR A CA 1
ATOM 2167 C C . THR A 1 291 ? 5.505 -26.274 18.972 1.00 69.81 291 THR A C 1
ATOM 2169 O O . THR A 1 291 ? 4.534 -26.064 18.245 1.00 69.81 291 THR A O 1
ATOM 2172 N N . ILE A 1 292 ? 6.064 -27.478 19.091 1.00 69.88 292 ILE A N 1
ATOM 2173 C CA . ILE A 1 292 ? 5.521 -28.688 18.465 1.00 69.88 292 ILE A CA 1
ATOM 2174 C C . ILE A 1 292 ? 4.698 -29.421 19.526 1.00 69.88 292 ILE A C 1
ATOM 2176 O O . ILE A 1 292 ? 5.253 -30.097 20.389 1.00 69.88 292 ILE A O 1
ATOM 2180 N N . GLU A 1 293 ? 3.371 -29.274 19.480 1.00 66.75 293 GLU A N 1
ATOM 2181 C CA . GLU A 1 293 ? 2.473 -29.797 20.527 1.00 66.75 293 GLU A CA 1
ATOM 2182 C C . GLU A 1 293 ? 2.431 -31.332 20.582 1.00 66.75 293 GLU A C 1
ATOM 2184 O O . GLU A 1 293 ? 2.167 -31.920 21.629 1.00 66.75 293 GLU A O 1
ATOM 2189 N N . SER A 1 294 ? 2.698 -32.010 19.462 1.00 66.94 294 SER A N 1
ATOM 2190 C CA . SER A 1 294 ? 2.810 -33.469 19.433 1.00 66.94 294 SER A CA 1
ATOM 2191 C C . SER A 1 294 ? 3.671 -33.944 18.265 1.00 66.94 294 SER A C 1
ATOM 2193 O O . SER A 1 294 ? 3.223 -34.025 17.125 1.00 66.94 294 SER A O 1
ATOM 2195 N N . TYR A 1 295 ? 4.927 -34.290 18.548 1.00 66.06 295 TYR A N 1
ATOM 2196 C CA . TYR A 1 295 ? 5.763 -34.999 17.584 1.00 66.06 295 TYR A CA 1
ATOM 2197 C C . TYR A 1 295 ? 5.460 -36.500 17.645 1.00 66.06 295 TYR A C 1
ATOM 2199 O O . TYR A 1 295 ? 5.657 -37.144 18.677 1.00 66.06 295 TYR A O 1
ATOM 2207 N N . LYS A 1 296 ? 4.992 -37.068 16.530 1.00 68.56 296 LYS A N 1
ATOM 2208 C CA . LYS A 1 296 ? 4.907 -38.519 16.326 1.00 68.56 296 LYS A CA 1
ATOM 2209 C C . LYS A 1 296 ? 5.794 -38.893 15.139 1.00 68.56 296 LYS A C 1
ATOM 2211 O O . LYS A 1 296 ? 5.529 -38.398 14.043 1.00 68.56 296 LYS A O 1
ATOM 2216 N N . PRO A 1 297 ? 6.803 -39.767 15.310 1.00 70.19 297 PRO A N 1
ATOM 2217 C CA . PRO A 1 297 ? 7.576 -40.279 14.183 1.00 70.19 297 PRO A CA 1
ATOM 2218 C C . PRO A 1 297 ? 6.644 -40.835 13.093 1.00 70.19 297 PRO A C 1
ATOM 2220 O O . PRO A 1 297 ? 5.814 -41.697 13.375 1.00 70.19 297 PRO A O 1
ATOM 2223 N N . GLY A 1 298 ? 6.751 -40.311 11.869 1.00 70.56 298 GLY A N 1
ATOM 2224 C CA . GLY A 1 298 ? 5.928 -40.723 10.722 1.00 70.56 298 GLY A CA 1
ATOM 2225 C C . GLY A 1 298 ? 4.507 -40.139 10.651 1.00 70.56 298 GLY A C 1
ATOM 2226 O O . GLY A 1 298 ? 3.752 -40.540 9.770 1.00 70.56 298 GLY A O 1
ATOM 2227 N N . GLY A 1 299 ? 4.121 -39.216 11.543 1.00 67.88 299 GLY A N 1
ATOM 2228 C CA . GLY A 1 299 ? 2.825 -38.522 11.506 1.00 67.88 299 GLY A CA 1
ATOM 2229 C C . GLY A 1 299 ? 2.930 -37.037 11.120 1.00 67.88 299 GLY A C 1
ATOM 2230 O O . GLY A 1 299 ? 4.008 -36.450 11.235 1.00 67.88 299 GLY A O 1
ATOM 2231 N N . PRO A 1 300 ? 1.822 -36.399 10.690 1.00 57.06 300 PRO A N 1
ATOM 2232 C CA . PRO A 1 300 ? 1.796 -34.962 10.435 1.00 57.06 300 PRO A CA 1
ATOM 2233 C C . PRO A 1 300 ? 2.043 -34.191 11.735 1.00 57.06 300 PRO A C 1
ATOM 2235 O O . PRO A 1 300 ? 1.415 -34.466 12.759 1.00 57.06 300 PRO A O 1
ATOM 2238 N N . SER A 1 301 ? 2.959 -33.227 11.680 1.00 59.44 301 SER A N 1
ATOM 2239 C CA . SER A 1 301 ? 3.248 -32.311 12.785 1.00 59.44 301 SER A CA 1
ATOM 2240 C C . SER A 1 301 ? 2.593 -30.963 12.498 1.00 59.44 301 SER A C 1
ATOM 2242 O O . SER A 1 301 ? 2.711 -30.438 11.393 1.00 59.44 301 SER A O 1
ATOM 2244 N N . TYR A 1 302 ? 1.900 -30.407 13.490 1.00 55.88 302 TYR A N 1
ATOM 2245 C CA . TYR A 1 302 ? 1.319 -29.069 13.413 1.00 55.88 302 TYR A CA 1
ATOM 2246 C C . TYR A 1 302 ? 2.247 -28.096 14.137 1.00 55.88 302 TYR A C 1
ATOM 2248 O O . TYR A 1 302 ? 2.510 -28.261 15.328 1.00 55.88 302 TYR A O 1
ATOM 2256 N N . CYS A 1 303 ? 2.742 -27.092 13.416 1.00 54.88 303 CYS A N 1
ATOM 2257 C CA . CYS A 1 303 ? 3.572 -26.029 13.970 1.00 54.88 303 CYS A CA 1
ATOM 2258 C C . CYS A 1 303 ? 2.762 -24.733 13.985 1.00 54.88 303 CYS A C 1
ATOM 2260 O O . CYS A 1 303 ? 2.181 -24.361 12.966 1.00 54.88 303 CYS A O 1
ATOM 2262 N N . SER A 1 304 ? 2.748 -24.034 15.119 1.00 56.28 304 SER A N 1
ATOM 2263 C CA . SER A 1 304 ? 2.222 -22.670 15.206 1.00 56.28 304 SER A CA 1
ATOM 2264 C C . SER A 1 304 ? 3.328 -21.740 15.704 1.00 56.28 304 SER A C 1
ATOM 2266 O O . SER A 1 304 ? 3.988 -22.079 16.690 1.00 56.28 304 SER A O 1
ATOM 2268 N N . PRO A 1 305 ? 3.570 -20.591 15.048 1.00 57.75 305 PRO A N 1
ATOM 2269 C CA . PRO A 1 305 ? 4.479 -19.591 15.587 1.00 57.75 305 PRO A CA 1
ATOM 2270 C C . PRO A 1 305 ? 3.905 -19.032 16.890 1.00 57.75 305 PRO A C 1
ATOM 2272 O O . PRO A 1 305 ? 2.708 -18.745 16.983 1.00 57.75 305 PRO A O 1
ATOM 2275 N N . THR A 1 306 ? 4.763 -18.854 17.892 1.00 57.31 306 THR A N 1
ATOM 2276 C CA . THR A 1 306 ? 4.375 -18.249 19.169 1.00 57.31 306 THR A CA 1
ATOM 2277 C C . THR A 1 306 ? 4.269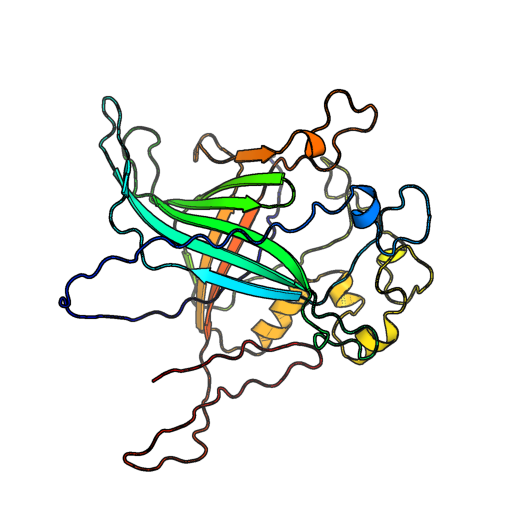 -16.731 19.000 1.00 57.31 306 THR A C 1
ATOM 2279 O O . THR A 1 306 ? 5.180 -15.990 19.353 1.00 57.31 306 THR A O 1
ATOM 2282 N N . LEU A 1 307 ? 3.174 -16.246 18.410 1.00 60.16 307 LEU A N 1
ATOM 2283 C CA . LEU A 1 307 ? 2.870 -14.814 18.349 1.00 60.16 307 LEU A CA 1
ATOM 2284 C C . LEU A 1 307 ? 1.862 -14.454 19.443 1.00 60.16 307 LEU A C 1
ATOM 2286 O O . LEU A 1 307 ? 0.792 -15.057 19.540 1.00 60.16 307 LEU A O 1
ATOM 2290 N N . SER A 1 308 ? 2.189 -13.453 20.261 1.00 55.62 308 SER A N 1
ATOM 2291 C CA . SER A 1 308 ? 1.243 -12.926 21.248 1.00 55.62 308 SER A CA 1
ATOM 2292 C C . SER A 1 308 ? 0.155 -12.123 20.532 1.00 55.62 308 SER A C 1
ATOM 2294 O O . SER A 1 308 ? 0.486 -11.159 19.846 1.00 55.62 308 SER A O 1
ATOM 2296 N N . PRO A 1 309 ? -1.142 -12.451 20.675 1.00 54.97 309 PRO A N 1
ATOM 2297 C CA . PRO A 1 309 ? -2.198 -11.667 20.051 1.00 54.97 309 PRO A CA 1
ATOM 2298 C C . PRO A 1 309 ? -2.191 -10.232 20.586 1.00 54.97 309 PRO A C 1
ATOM 2300 O O . PRO A 1 309 ? -2.413 -9.990 21.774 1.00 54.97 309 PRO A O 1
ATOM 2303 N N . LEU A 1 310 ? -1.985 -9.259 19.697 1.00 56.16 310 LEU A N 1
ATOM 2304 C CA . LEU A 1 310 ? -2.258 -7.858 19.996 1.00 56.16 310 LEU A CA 1
ATOM 2305 C C . LEU A 1 310 ? -3.767 -7.677 20.140 1.00 56.16 310 LEU A C 1
ATOM 2307 O O . LEU A 1 310 ? -4.541 -8.005 19.238 1.00 56.16 310 LEU A O 1
ATOM 2311 N N . ARG A 1 311 ? -4.202 -7.144 21.284 1.00 57.19 311 ARG A N 1
ATOM 2312 C CA . ARG A 1 311 ? -5.618 -6.848 21.519 1.00 57.19 311 ARG A CA 1
ATOM 2313 C C . ARG A 1 311 ? -6.137 -5.947 20.390 1.00 57.19 311 ARG A C 1
ATOM 2315 O O . ARG A 1 311 ? -5.597 -4.868 20.164 1.00 57.19 311 ARG A O 1
ATOM 2322 N N . GLY A 1 312 ? -7.154 -6.425 19.670 1.00 52.94 312 GLY A N 1
ATOM 2323 C CA . GLY A 1 312 ? -7.756 -5.693 18.554 1.00 52.94 312 GLY A CA 1
ATOM 2324 C C . GLY A 1 312 ? -6.982 -5.746 17.232 1.00 52.94 312 GLY A C 1
ATOM 2325 O O . GLY A 1 312 ? -7.329 -5.009 16.318 1.00 52.94 312 GLY A O 1
ATOM 2326 N N . ARG A 1 313 ? -5.952 -6.589 17.086 1.00 61.28 313 ARG A N 1
ATOM 2327 C CA . ARG A 1 313 ? -5.212 -6.716 15.821 1.00 61.28 313 ARG A CA 1
ATOM 2328 C C . ARG A 1 313 ? -5.210 -8.157 15.359 1.00 61.28 313 ARG A C 1
ATOM 2330 O O . ARG A 1 313 ? -4.857 -9.064 16.109 1.00 61.28 313 ARG A O 1
ATOM 2337 N N . LEU A 1 314 ? -5.630 -8.363 14.116 1.00 44.69 314 LEU A N 1
ATOM 2338 C CA . LEU A 1 314 ? -5.539 -9.666 13.483 1.00 44.69 314 LEU A CA 1
ATOM 2339 C C . LEU A 1 314 ? -4.075 -9.872 13.078 1.00 44.69 314 LEU A C 1
ATOM 2341 O O . LEU A 1 314 ? -3.567 -9.174 12.207 1.00 44.69 314 LEU A O 1
ATOM 2345 N N . LEU A 1 315 ? -3.383 -10.788 13.751 1.00 43.53 315 LEU A N 1
ATOM 2346 C CA . LEU A 1 315 ? -2.049 -11.212 13.332 1.00 43.53 315 LEU A CA 1
ATOM 2347 C C . LEU A 1 315 ? -2.147 -11.980 12.009 1.00 43.53 315 LEU A C 1
ATOM 2349 O O . LEU A 1 315 ? -3.087 -12.760 11.814 1.00 43.53 315 LEU A O 1
ATOM 2353 N N . LEU A 1 316 ? -1.155 -11.795 11.133 1.00 37.69 316 LEU A N 1
ATOM 2354 C CA . LEU A 1 316 ? -0.949 -12.662 9.975 1.00 37.69 316 LEU A CA 1
ATOM 2355 C C . LEU A 1 316 ? -0.924 -14.121 10.454 1.00 37.69 316 LEU A C 1
ATOM 2357 O O . LEU A 1 316 ? -0.072 -14.519 11.247 1.00 37.69 316 LEU A O 1
ATOM 2361 N N . ARG A 1 317 ? -1.864 -14.933 9.966 1.00 34.62 317 ARG A N 1
ATOM 2362 C CA . ARG A 1 317 ? -1.804 -16.385 10.136 1.00 34.62 317 ARG A CA 1
ATOM 2363 C C . ARG A 1 317 ? -0.926 -16.942 9.027 1.00 34.62 317 ARG A C 1
ATOM 2365 O O . ARG A 1 317 ? -1.372 -17.049 7.889 1.00 34.62 317 ARG A O 1
ATOM 2372 N N . CYS A 1 318 ? 0.312 -17.292 9.355 1.00 28.94 318 CYS A N 1
ATOM 2373 C CA . CYS A 1 318 ? 1.164 -18.026 8.430 1.00 28.94 318 CYS A CA 1
ATOM 2374 C C . CYS A 1 318 ? 0.701 -19.492 8.400 1.00 28.94 318 CYS A C 1
ATOM 2376 O O . CYS A 1 318 ? 0.661 -20.151 9.440 1.00 28.94 318 CYS A O 1
ATOM 2378 N N . ARG A 1 319 ? 0.299 -19.997 7.228 1.00 28.42 319 ARG A N 1
ATOM 2379 C CA . ARG A 1 319 ? 0.011 -21.422 7.026 1.00 28.42 319 ARG A CA 1
ATOM 2380 C C . ARG A 1 319 ? 1.273 -22.070 6.469 1.00 28.42 319 ARG A C 1
ATOM 2382 O O . ARG A 1 319 ? 1.523 -21.984 5.272 1.00 28.42 319 ARG A O 1
ATOM 2389 N N . LEU A 1 320 ? 2.060 -22.708 7.332 1.00 29.75 320 LEU A N 1
ATOM 2390 C CA . LEU A 1 320 ? 3.158 -23.555 6.877 1.00 29.75 320 LEU A CA 1
ATOM 2391 C C . LEU A 1 320 ? 2.545 -24.816 6.249 1.00 29.75 320 LEU A C 1
ATOM 2393 O O . LEU A 1 320 ? 1.862 -25.577 6.935 1.00 29.75 320 LEU A O 1
ATOM 2397 N N . SER A 1 321 ? 2.740 -25.006 4.947 1.00 25.02 321 SER A N 1
ATOM 2398 C CA . SER A 1 321 ? 2.553 -26.311 4.306 1.00 25.02 321 SER A CA 1
ATOM 2399 C C . SER A 1 321 ? 3.957 -26.884 4.148 1.00 25.02 321 SER A C 1
ATOM 2401 O O . SER A 1 321 ? 4.739 -26.324 3.383 1.00 25.02 321 SER A O 1
ATOM 2403 N N . LEU A 1 322 ? 4.300 -27.878 4.972 1.00 28.64 322 LEU A N 1
ATOM 2404 C CA . LEU A 1 322 ? 5.546 -28.643 4.847 1.00 28.64 322 LEU A CA 1
ATOM 2405 C C . LEU A 1 322 ? 5.443 -29.627 3.681 1.00 28.64 322 LEU A C 1
ATOM 2407 O O . LEU A 1 322 ? 4.335 -30.188 3.507 1.00 28.64 322 LEU A O 1
#

Foldseek 3Di:
DDDDDDADADADADDDDDDDDDDDDDDDDDDDDDDPDDDDDDPVNVPPDDDPDPDDDFAEDFDKDKDKDKDPKPPFDWDCDPDPWHIWTKIWIKMKMWMWGQQDPVQLFSNRDTDTDWMKIWIWIWTAATCDVPRDHIKIWTWIDTPQFKTKTWMWDDKDKDQDDDDDDFDAPFDADVVDRPHTDDAPQLDQPQLPHSYPVSHNVSNVVQVQDDSVCSGGVCVLVVVQRVQWQFRMKIKIKIKQDADPNRGHMWMDGDCQQQPPPPPVGGNHDDGMHMYMYIHTDTDFDWDFPDDDVPDDTDTFGPGDDDRRDDDDGDDDDD

Sequence (322 aa):
MPPNSQPRHAGIHLPSGFQYDEDLASTPFSDQIVSHQQQPLSPTQCSLLLLHLPNVAVLELKLTKEELTFSASLGKVPNCGINTQNDICLNGVSYLQTVNDVTNTTTGRGDGDPTGIHTETGFWLNVPQTDTNPKLGNTLVRLGSIPQGTTINAQGAAPTVVQSAPDIGPRYITPFTIGNSGEVYHQASQQASNVNTARLPQDLTPFIAQGTITQAIMKNPAQILNDINSQLSIIETITFAVSTLSTSTEPGGGTANIAFLVVQNAVSGPNANAVQMDATFWVETVQAEITIESYKPGGPSYCSPTLSPLRGRLLLRCRLSL

Organism: NCBI:txid1576542

Radius of gyration: 23.37 Å; chains: 1; bounding box: 53×67×57 Å